Protein 2EBO (pdb70)

Organism: Zaire ebolavirus (strain Mayinga-76) (NCBI:txid128952)

InterPro domains:
  IPR002561 Filoviruses glycoprotein, extracellular domain [PF01611] (15-348)
  IPR014625 Filoviruses glycoprotein [PIRSF036874] (1-675)
  IPR054584 Envelope glycoprotein GP2-like, HR1-HR2 [PF22307] (515-595)

B-factor: mean 40.89, std 15.59, range [17.68, 89.6]

CATH classification: 1.10.287.210

Solvent-accessible surface area: 11387 Å² total; per-residue (Å²): 86,66,59,106,13,1,72,7,7,6,69,0,2,88,32,5,10,107,10,9,48,36,8,55,51,6,4,42,20,1,16,94,0,0,64,66,2,0,136,123,86,56,20,14,75,133,41,10,22,125,63,20,89,80,88,2,122,82,47,45,150,70,2,53,68,32,5,56,71,2,71,141,67,110,120,145,53,85,25,5,65,12,5,7,58,0,1,79,34,4,29,151,10,8,55,37,8,56,60,2,4,42,15,1,19,107,0,0,64,64,6,0,132,137,125,56,22,13,77,150,40,4,34,129,41,19,96,69,93,3,117,78,61,52,146,56,2,49,58,36,5,74,73,0,80,152,49,129,48,92,111,123,17,10,66,34,10,8,77,0,2,70,33,4,4,92,11,9,46,34,8,59,54,2,4,49,11,0,18,102,0,0,63,64,19,0,112,210,109,49,21,15,75,141,27,22,24,123,62,23,82,65,105,1,103,73,62,40,181,72,2,52,87,24,14,85,66,6,69,144,30,120

Nearest PDB structures (foldseek):
  2ebo-assembly1_A  TM=9.747E-01  e=9.291E-11  Ebola virus - Mayinga, Zaire, 1976
  1ebo-assembly2_F  TM=9.636E-01  e=2.336E-09  Ebola virus sp.
  4g2k-assembly1_C  TM=9.596E-01  e=5.212E-06  Saccharomyces cerevisiae
  2ebo-assembly1_A  TM=9.841E-01  e=2.381E-10  Ebola virus - Mayinga, Zaire, 1976
  1ebo-assembly2_F  TM=9.538E-01  e=2.758E-09  Ebola virus sp.

GO terms:
  GO:0045121 membrane raft (C, IDA)
  GO:0030430 host cell cytoplasm (C, IDA)
  GO:0046761 viral budding from plasma membrane (P, IDA)
  GO:0044165 host cell endoplasmic reticulum (C, IMP)
  GO:0046718 symbiont entry into host cell (P, IMP)
  GO:0005576 extracellular region (C, EXP)
  GO:0042802 identical protein binding (F, IPI)
  GO:0008289 lipid binding (F, IDA)
  GO:0046718 symbiont entry into host cell (P, IDA)
  GO:0008289 lipid binding (F, EXP)
  GO:0046718 symbi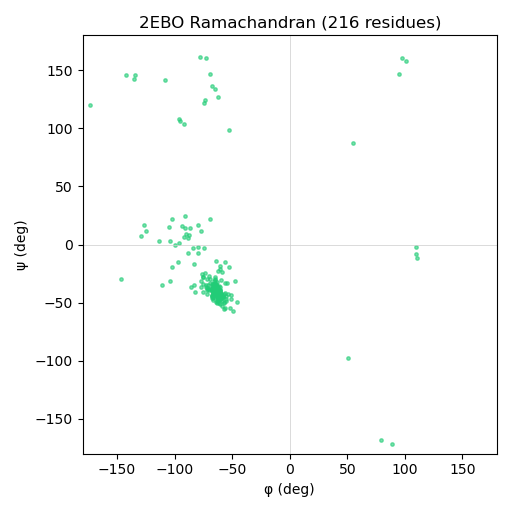ont entry into host cell (P, EXP)
  GO:0008289 lipid binding (F, IPI)
  GO:0001907 symbiont-mediated killing of host cell (P, EXP)

Radius of gyration: 19.65 Å; Cα contacts (8 Å, |Δi|>4): 238; chains: 3; bounding box: 61×28×34 Å

Structure (mmCIF, N/CA/C/O backbone):
data_2EBO
#
_entry.id   2EBO
#
_cell.length_a   75.660
_cell.length_b   75.660
_cell.length_c   67.930
_cell.angle_alpha   90.00
_cell.angle_beta   90.00
_cell.angle_gamma   120.00
#
_symmetry.space_group_name_H-M   'P 62'
#
loop_
_entity.id
_entity.type
_entity.pdbx_description
1 polymer 'EBOLA VIRUS ENVELOPE GLYCOPROTEIN'
2 non-polymer 'CHLORIDE ION'
3 water water
#
loop_
_atom_site.group_PDB
_atom_site.id
_atom_site.type_symbol
_atom_site.label_atom_id
_atom_site.label_alt_id
_atom_site.label_comp_id
_atom_site.label_asym_id
_atom_site.label_entity_id
_atom_site.label_seq_id
_atom_site.pdbx_PDB_ins_code
_atom_site.Cartn_x
_atom_site.Cartn_y
_atom_site.Cartn_z
_atom_site.occupancy
_atom_site.B_iso_or_equiv
_atom_site.auth_seq_id
_atom_site.auth_comp_id
_atom_site.auth_asym_id
_atom_site.auth_atom_id
_atom_site.pdbx_PDB_model_num
ATOM 1 N N . GLY A 1 1 ? -14.780 25.698 -6.988 1.00 71.51 557 GLY A N 1
ATOM 2 C CA . GLY A 1 1 ? -15.619 26.274 -5.869 1.00 72.20 557 GLY A CA 1
ATOM 3 C C . GLY A 1 1 ? -14.842 27.175 -4.923 1.00 73.50 557 GLY A C 1
ATOM 4 O O . GLY A 1 1 ? -15.417 27.880 -4.081 1.00 73.95 557 GLY A O 1
ATOM 5 N N . LEU A 1 2 ? -13.520 27.139 -5.060 1.00 73.69 558 LEU A N 1
ATOM 6 C CA . LEU A 1 2 ? -12.649 27.951 -4.225 1.00 72.61 558 LEU A CA 1
ATOM 7 C C . LEU A 1 2 ? -11.182 27.879 -4.661 1.00 72.17 558 LEU A C 1
ATOM 8 O O . LEU A 1 2 ? -10.574 26.806 -4.660 1.00 71.91 558 LEU A O 1
ATOM 13 N N . ARG A 1 3 ? -10.610 29.026 -5.025 1.00 71.78 559 ARG A N 1
ATOM 14 C CA . ARG A 1 3 ? -9.209 29.070 -5.444 1.00 69.49 559 ARG A CA 1
ATOM 15 C C . ARG A 1 3 ? -8.245 29.599 -4.384 1.00 69.22 559 ARG A C 1
ATOM 16 O O . ARG A 1 3 ? -7.156 30.082 -4.708 1.00 69.18 559 ARG A O 1
ATOM 24 N N . GLN A 1 4 ? -8.657 29.528 -3.122 1.00 66.87 560 GLN A N 1
ATOM 25 C CA . GLN A 1 4 ? -7.801 29.943 -2.021 1.00 64.87 560 GLN A CA 1
ATOM 26 C C . GLN A 1 4 ? -6.821 28.773 -1.949 1.00 63.83 560 GLN A C 1
ATOM 27 O O . GLN A 1 4 ? -5.661 28.914 -1.556 1.00 61.41 560 GLN A O 1
ATOM 33 N N . LEU A 1 5 ? -7.324 27.618 -2.376 1.00 60.97 561 LEU A N 1
ATOM 34 C CA . LEU A 1 5 ? -6.581 26.367 -2.397 1.00 59.88 561 LEU A CA 1
ATOM 35 C C . LEU A 1 5 ? -5.461 26.365 -3.432 1.00 59.10 561 LEU A C 1
ATOM 36 O O . LEU A 1 5 ? -4.391 25.806 -3.200 1.00 57.67 561 LEU A O 1
ATOM 41 N N . ALA A 1 6 ? -5.711 26.981 -4.579 1.00 59.22 562 ALA A N 1
ATOM 42 C CA . ALA A 1 6 ? -4.692 27.047 -5.614 1.00 58.43 562 ALA A CA 1
ATOM 43 C C . ALA A 1 6 ? -3.536 27.903 -5.097 1.00 56.70 562 ALA A C 1
ATOM 44 O O . ALA A 1 6 ? -2.373 27.679 -5.452 1.00 56.64 562 ALA A O 1
ATOM 46 N N . ASN A 1 7 ? -3.865 28.875 -4.250 1.00 53.45 563 ASN A N 1
ATOM 47 C CA . ASN A 1 7 ? -2.870 29.762 -3.644 1.00 50.48 563 ASN A CA 1
ATOM 48 C C . ASN A 1 7 ? -2.152 29.040 -2.511 1.00 48.13 563 ASN A C 1
ATOM 49 O O . ASN A 1 7 ? -0.954 29.242 -2.287 1.00 43.01 563 ASN A O 1
ATOM 54 N N . GLU A 1 8 ? -2.895 28.208 -1.782 1.00 43.59 564 GLU A N 1
ATOM 55 C CA . GLU A 1 8 ? -2.315 27.455 -0.677 1.00 40.98 564 GLU A CA 1
ATOM 56 C C . GLU A 1 8 ? -1.387 26.357 -1.188 1.00 37.91 564 GLU A C 1
ATOM 57 O O . GLU A 1 8 ? -0.377 26.049 -0.562 1.00 38.10 564 GLU A O 1
ATOM 63 N N . THR A 1 9 ? -1.734 25.768 -2.321 1.00 37.31 565 THR A N 1
ATOM 64 C CA . THR A 1 9 ? -0.906 24.718 -2.901 1.00 38.39 565 THR A CA 1
ATOM 65 C C . THR A 1 9 ? 0.414 25.336 -3.369 1.00 40.56 565 THR A C 1
ATOM 66 O O . THR A 1 9 ? 1.492 24.794 -3.141 1.00 39.84 565 THR A O 1
ATOM 70 N N . THR A 1 10 ? 0.315 26.483 -4.030 1.00 40.47 566 THR A N 1
ATOM 71 C CA . THR A 1 10 ? 1.484 27.191 -4.521 1.00 39.18 566 THR A CA 1
ATOM 72 C C . THR A 1 10 ? 2.365 27.554 -3.343 1.00 37.38 566 THR A C 1
ATOM 73 O O . THR A 1 10 ? 3.594 27.489 -3.408 1.00 32.99 566 THR A O 1
ATOM 77 N N . GLN A 1 11 ? 1.717 27.943 -2.254 1.00 33.60 567 GLN A N 1
ATOM 78 C CA . GLN A 1 11 ? 2.415 28.340 -1.051 1.00 29.79 567 GLN A CA 1
ATOM 79 C C . GLN A 1 11 ? 3.151 27.187 -0.401 1.00 29.17 567 GLN A C 1
ATOM 80 O O . GLN A 1 11 ? 4.225 27.377 0.140 1.00 25.81 567 GLN A O 1
ATOM 86 N N . ALA A 1 12 ? 2.575 25.994 -0.419 1.00 30.48 568 ALA A N 1
ATOM 87 C CA . ALA A 1 12 ? 3.272 24.871 0.210 1.00 27.17 568 ALA A CA 1
ATOM 88 C C . ALA A 1 12 ? 4.478 24.529 -0.659 1.00 24.60 568 ALA A C 1
ATOM 89 O O . ALA A 1 12 ? 5.555 24.242 -0.142 1.00 25.61 568 ALA A O 1
ATOM 91 N N . LEU A 1 13 ? 4.294 24.595 -1.979 1.00 24.86 569 LEU A N 1
ATOM 92 C CA . LEU A 1 13 ? 5.382 24.322 -2.929 1.00 26.12 569 LEU A CA 1
ATOM 93 C C . LEU A 1 13 ? 6.540 25.296 -2.752 1.00 25.38 569 LEU A C 1
ATOM 94 O O . LEU A 1 13 ? 7.719 24.915 -2.845 1.00 24.51 569 LEU A O 1
ATOM 99 N N . GLN A 1 14 ? 6.237 26.565 -2.488 1.00 25.74 570 GLN A N 1
ATOM 100 C CA . GLN A 1 14 ? 7.308 27.555 -2.288 1.00 24.55 570 GLN A CA 1
ATOM 101 C C . GLN A 1 14 ? 8.089 27.250 -1.011 1.00 23.05 570 GLN A C 1
ATOM 102 O O . GLN A 1 14 ? 9.302 27.476 -0.934 1.00 24.71 570 GLN A O 1
ATOM 108 N N . LEU A 1 15 ? 7.392 26.747 0.004 1.00 21.82 571 LEU A N 1
ATOM 109 C CA . LEU A 1 15 ? 8.040 26.389 1.260 1.00 23.93 571 LEU A CA 1
ATOM 110 C C . LEU A 1 15 ? 8.999 25.236 0.982 1.00 26.02 571 LEU A C 1
ATOM 111 O O . LEU A 1 15 ? 10.160 25.215 1.432 1.00 22.04 571 LEU A O 1
ATOM 116 N N . PHE A 1 16 ? 8.517 24.268 0.226 1.00 23.31 572 PHE A N 1
ATOM 117 C CA . PHE A 1 16 ? 9.387 23.140 -0.096 1.00 26.08 572 PHE A CA 1
ATOM 118 C C . PHE A 1 16 ? 10.570 23.569 -0.960 1.00 21.69 572 PHE A C 1
ATOM 119 O O . PHE A 1 16 ? 11.656 23.009 -0.842 1.00 28.68 572 PHE A O 1
ATOM 127 N N . LEU A 1 17 ? 10.373 24.541 -1.839 1.00 22.38 573 LEU A N 1
ATOM 128 C CA . LEU A 1 17 ? 11.480 25.025 -2.674 1.00 24.10 573 LEU A CA 1
ATOM 129 C C . LEU A 1 17 ? 12.565 25.670 -1.809 1.00 24.84 573 LEU A C 1
ATOM 130 O O . LEU A 1 17 ? 13.772 25.458 -2.027 1.00 23.02 573 LEU A O 1
ATOM 135 N N . ARG A 1 18 ? 12.168 26.474 -0.824 1.00 23.40 574 ARG A N 1
ATOM 136 C CA . ARG A 1 18 ? 13.180 27.082 0.018 1.00 24.35 574 ARG A CA 1
ATOM 137 C C . ARG A 1 18 ? 13.871 26.005 0.818 1.00 27.94 574 ARG A C 1
ATOM 138 O O . ARG A 1 18 ? 15.087 26.014 0.969 1.00 28.47 574 ARG A O 1
ATOM 146 N N . ALA A 1 19 ? 13.091 25.060 1.336 1.00 23.63 575 ALA A N 1
ATOM 147 C CA . ALA A 1 19 ? 13.672 23.989 2.131 1.00 19.97 575 ALA A CA 1
ATOM 148 C C . ALA A 1 19 ? 14.685 23.149 1.317 1.00 19.95 575 ALA A C 1
ATOM 149 O O . ALA A 1 19 ? 15.776 22.812 1.816 1.00 24.90 575 ALA A O 1
ATOM 151 N N . THR A 1 20 ? 14.324 22.787 0.088 1.00 22.45 576 THR A N 1
ATOM 152 C CA . THR A 1 20 ? 15.224 21.949 -0.727 1.00 24.34 576 THR A CA 1
ATOM 153 C C . THR A 1 20 ? 16.392 22.749 -1.287 1.00 25.15 576 THR A C 1
ATOM 154 O O . THR A 1 20 ? 17.469 22.202 -1.557 1.00 24.93 576 THR A O 1
ATOM 158 N N . THR A 1 21 ? 16.178 24.045 -1.496 1.00 21.73 577 THR A N 1
ATOM 159 C CA . THR A 1 21 ? 17.266 24.879 -1.998 1.00 26.88 577 THR A CA 1
ATOM 160 C C . THR A 1 21 ? 18.347 24.939 -0.915 1.00 26.30 577 THR A C 1
ATOM 161 O O . THR A 1 21 ? 19.555 24.892 -1.220 1.00 24.04 577 THR A O 1
ATOM 165 N N . GLU A 1 22 ? 17.916 25.034 0.350 1.00 26.76 578 GLU A N 1
ATOM 166 C CA . GLU A 1 22 ? 18.867 25.061 1.481 1.00 25.94 578 GLU A CA 1
ATOM 167 C C . GLU A 1 22 ? 19.599 23.715 1.602 1.00 26.96 578 GLU A C 1
ATOM 168 O O . GLU A 1 22 ? 20.787 23.674 1.913 1.00 22.36 578 GLU A O 1
ATOM 174 N N . LEU A 1 23 ? 18.884 22.611 1.381 1.00 23.57 579 LEU A N 1
ATOM 175 C CA . LEU A 1 23 ? 19.513 21.291 1.471 1.00 25.08 579 LEU A CA 1
ATOM 176 C C . LEU A 1 23 ? 20.549 21.103 0.368 1.00 19.58 579 LEU A C 1
ATOM 177 O O . LEU A 1 23 ? 21.645 20.543 0.590 1.00 21.40 579 LEU A O 1
ATOM 182 N N . ARG A 1 24 ? 20.209 21.543 -0.831 1.00 19.02 580 ARG A N 1
ATOM 183 C CA . ARG A 1 24 ? 21.144 21.398 -1.948 1.00 23.02 580 ARG A CA 1
ATOM 184 C C . ARG A 1 24 ? 22.456 22.171 -1.652 1.00 22.90 580 ARG A C 1
ATOM 185 O O . ARG A 1 24 ? 23.563 21.665 -1.823 1.00 21.42 580 ARG A O 1
ATOM 193 N N . THR A 1 25 ? 22.325 23.404 -1.193 1.00 23.31 581 THR A N 1
ATOM 194 C CA . THR A 1 25 ? 23.509 24.208 -0.908 1.00 21.17 581 THR A CA 1
ATOM 195 C C . THR A 1 25 ? 24.404 23.593 0.154 1.00 19.39 581 THR A C 1
ATOM 196 O O . THR A 1 25 ? 25.596 23.538 -0.018 1.00 23.56 581 THR A O 1
ATOM 200 N N . PHE A 1 26 ? 23.800 23.159 1.259 1.00 20.24 582 PHE A N 1
ATOM 201 C CA . PHE A 1 26 ? 24.474 22.539 2.392 1.00 23.26 582 PHE A CA 1
ATOM 202 C C . PHE A 1 26 ? 25.171 21.246 1.939 1.00 26.31 582 PHE A C 1
ATOM 203 O O . PHE A 1 26 ? 26.317 20.996 2.287 1.00 21.50 582 PHE A O 1
ATOM 211 N N . SER A 1 27 ? 24.467 20.429 1.164 1.00 24.52 583 SER A N 1
ATOM 212 C CA . SER A 1 27 ? 25.024 19.168 0.669 1.00 22.79 583 SER A CA 1
ATOM 213 C C . SER A 1 27 ? 26.225 19.385 -0.265 1.00 24.03 583 SER A C 1
ATOM 214 O O . SER A 1 27 ? 27.221 18.662 -0.204 1.00 21.70 583 SER A O 1
ATOM 217 N N . ILE A 1 28 ? 26.113 20.373 -1.146 1.00 22.66 584 ILE A N 1
ATOM 218 C CA . ILE A 1 28 ? 27.202 20.687 -2.070 1.00 23.89 584 ILE A CA 1
ATOM 219 C C . ILE A 1 28 ? 28.391 21.159 -1.235 1.00 23.83 584 ILE A C 1
ATOM 220 O O . ILE A 1 28 ? 29.520 20.790 -1.526 1.00 24.66 584 ILE A O 1
ATOM 225 N N . LEU A 1 29 ? 28.140 21.947 -0.185 1.00 22.51 585 LEU A N 1
ATOM 226 C CA . LEU A 1 29 ? 29.237 22.398 0.678 1.00 21.74 585 LEU A CA 1
ATOM 227 C C . LEU A 1 29 ? 29.876 21.199 1.356 1.00 22.16 585 LEU A C 1
ATOM 228 O O . LEU A 1 29 ? 31.092 21.156 1.522 1.00 25.17 585 LEU A O 1
ATOM 233 N N . ASN A 1 30 ? 29.078 20.223 1.787 1.00 23.71 586 ASN A N 1
ATOM 234 C CA . ASN A 1 30 ? 29.675 19.036 2.393 1.00 21.99 586 ASN A CA 1
ATOM 235 C C . ASN A 1 30 ? 30.597 18.365 1.360 1.00 27.10 586 ASN A C 1
ATOM 236 O O . ASN A 1 30 ? 31.682 17.896 1.710 1.00 25.91 586 ASN A O 1
ATOM 241 N N . ARG A 1 31 ? 30.186 18.312 0.094 1.00 26.82 587 ARG A N 1
ATOM 242 C CA . ARG A 1 31 ? 31.049 17.668 -0.914 1.00 26.29 587 ARG A CA 1
ATOM 243 C C . ARG A 1 31 ? 32.325 18.490 -1.128 1.00 27.35 587 ARG A C 1
ATOM 244 O O . ARG A 1 31 ? 33.389 17.936 -1.398 1.00 22.67 587 ARG A O 1
ATOM 252 N N . LYS A 1 32 ? 32.210 19.812 -1.024 1.00 26.66 588 LYS A N 1
ATOM 253 C CA . LYS A 1 32 ? 33.371 20.679 -1.195 1.00 28.28 588 LYS A CA 1
ATOM 254 C C . LYS A 1 32 ? 34.421 20.302 -0.142 1.00 29.98 588 LYS A C 1
ATOM 255 O O . LYS A 1 32 ? 35.611 20.198 -0.440 1.00 28.47 588 LYS A O 1
ATOM 261 N N . ALA A 1 33 ? 33.966 20.120 1.092 1.00 27.85 589 ALA A N 1
ATOM 262 C CA . ALA A 1 33 ? 34.847 19.738 2.186 1.00 29.32 589 ALA A CA 1
ATOM 263 C C . ALA A 1 33 ? 35.415 18.349 1.902 1.00 30.29 589 ALA A C 1
ATOM 264 O O . ALA A 1 33 ? 36.605 18.104 2.099 1.00 29.38 589 ALA A O 1
ATOM 266 N N . ILE A 1 34 ? 34.563 17.441 1.436 1.00 27.52 590 ILE A N 1
ATOM 267 C CA . ILE A 1 34 ? 35.003 16.081 1.108 1.00 26.40 590 ILE A CA 1
ATOM 268 C C . ILE A 1 34 ? 36.024 16.073 -0.043 1.00 27.36 590 ILE A C 1
ATOM 269 O O . ILE A 1 34 ? 36.998 15.327 0.015 1.00 27.68 590 ILE A O 1
ATOM 274 N N . ASP A 1 35 ? 35.823 16.897 -1.075 1.00 23.96 591 ASP A N 1
ATOM 275 C CA . ASP A 1 35 ? 36.772 16.954 -2.187 1.00 29.92 591 ASP A CA 1
ATOM 276 C C . ASP A 1 35 ? 38.156 17.394 -1.674 1.00 32.31 591 ASP A C 1
ATOM 277 O O . ASP A 1 35 ? 39.190 16.944 -2.161 1.00 33.77 591 ASP A O 1
ATOM 282 N N . PHE A 1 36 ? 38.154 18.296 -0.702 1.00 33.88 592 PHE A N 1
ATOM 283 C CA . PHE A 1 36 ? 39.394 18.806 -0.124 1.00 31.52 592 PHE A CA 1
ATOM 284 C C . PHE A 1 36 ? 40.114 17.703 0.630 1.00 33.08 592 PHE A C 1
ATOM 285 O O . PHE A 1 36 ? 41.342 17.536 0.515 1.00 33.42 592 PHE A O 1
ATOM 293 N N . LEU A 1 37 ? 39.354 16.954 1.413 1.00 29.44 593 LEU A N 1
ATOM 294 C CA . LEU A 1 37 ? 39.933 15.880 2.206 1.00 31.34 593 LEU A CA 1
ATOM 295 C C . LEU A 1 37 ? 40.405 14.686 1.393 1.00 33.21 593 LEU A C 1
ATOM 296 O O . LEU A 1 37 ? 41.294 13.950 1.839 1.00 34.40 593 LEU A O 1
ATOM 301 N N . LEU A 1 38 ? 39.798 14.464 0.226 1.00 30.77 594 LEU A N 1
ATOM 302 C CA . LEU A 1 38 ? 40.173 13.333 -0.616 1.00 30.80 594 LEU A CA 1
ATOM 303 C C . LEU A 1 38 ? 41.304 13.648 -1.585 1.00 33.12 594 LEU A C 1
ATOM 304 O O . LEU A 1 38 ? 41.823 12.750 -2.262 1.00 30.71 594 LEU A O 1
ATOM 309 N N . GLN A 1 39 ? 41.703 14.911 -1.648 1.00 33.94 595 GLN A N 1
ATOM 310 C CA . GLN A 1 39 ? 42.741 15.299 -2.588 1.00 40.93 595 GLN A CA 1
ATOM 311 C C . GLN A 1 39 ? 44.022 14.473 -2.461 1.00 43.05 595 GLN A C 1
ATOM 312 O O . GLN A 1 39 ? 44.609 14.061 -3.466 1.00 42.06 595 GLN A O 1
ATOM 318 N N . ARG A 1 40 ? 44.443 14.213 -1.229 1.00 44.02 596 ARG A N 1
ATOM 319 C CA . ARG A 1 40 ? 45.680 13.468 -1.000 1.00 45.58 596 ARG A CA 1
ATOM 320 C C . ARG A 1 40 ? 45.529 11.956 -1.156 1.00 46.78 596 ARG A C 1
ATOM 321 O O . ARG A 1 40 ? 46.523 11.223 -1.144 1.00 46.17 596 ARG A O 1
ATOM 329 N N . TRP A 1 41 ? 44.293 11.489 -1.318 1.00 40.70 597 TRP A N 1
ATOM 330 C CA . TRP A 1 41 ? 44.056 10.064 -1.490 1.00 41.92 597 TRP A CA 1
ATOM 331 C C . TRP A 1 41 ? 43.725 9.704 -2.932 1.00 40.01 597 TRP A C 1
ATOM 332 O O . TRP A 1 41 ? 43.226 8.625 -3.186 1.00 39.58 597 TRP A O 1
ATOM 343 N N . GLY A 1 42 ?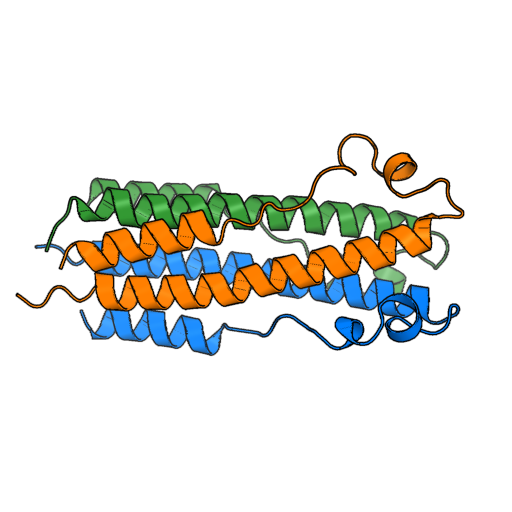 43.995 10.611 -3.867 1.00 40.37 598 GLY A N 1
ATOM 344 C CA . GLY A 1 42 ? 43.729 10.323 -5.267 1.00 40.07 598 GLY A CA 1
ATOM 345 C C . GLY A 1 42 ? 42.581 11.122 -5.860 1.00 41.60 598 GLY A C 1
ATOM 346 O O . GLY A 1 42 ? 42.382 11.141 -7.073 1.00 39.97 598 GLY A O 1
ATOM 347 N N . GLY A 1 43 ? 41.818 11.781 -4.998 1.00 39.18 599 GLY A N 1
ATOM 348 C CA . GLY A 1 43 ? 40.697 12.565 -5.472 1.00 37.52 599 GLY A CA 1
ATOM 349 C C . GLY A 1 43 ? 39.398 11.815 -5.281 1.00 35.60 599 GLY A C 1
ATOM 350 O O . GLY A 1 43 ? 39.375 10.594 -5.183 1.00 31.55 599 GLY A O 1
ATOM 351 N N . THR A 1 44 ? 38.302 12.555 -5.234 1.00 32.50 600 THR A N 1
ATOM 352 C CA . THR A 1 44 ? 36.992 11.954 -5.050 1.00 32.10 600 THR A CA 1
ATOM 353 C C . THR A 1 44 ? 36.659 10.895 -6.093 1.00 25.95 600 THR A C 1
ATOM 354 O O . THR A 1 44 ? 36.107 9.858 -5.751 1.00 31.64 600 THR A O 1
ATOM 358 N N . CYS A 1 45 ? 36.979 11.146 -7.363 1.00 28.17 601 CYS A N 1
ATOM 359 C CA . CYS A 1 45 ? 36.680 10.153 -8.396 1.00 31.94 601 CYS A CA 1
ATOM 360 C C . CYS A 1 45 ? 37.477 8.875 -8.213 1.00 33.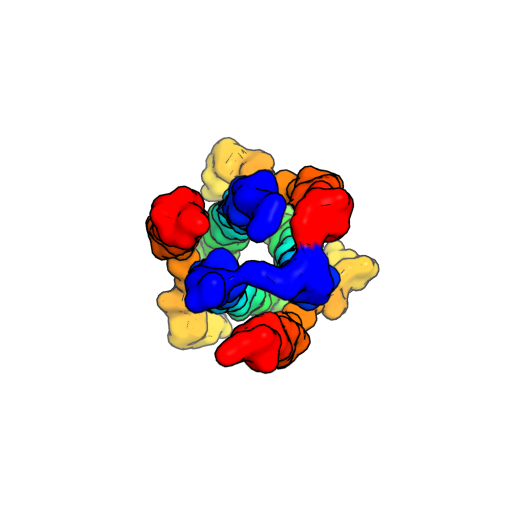35 601 CYS A C 1
ATOM 361 O O . CYS A 1 45 ? 37.043 7.796 -8.633 1.00 34.81 601 CYS A O 1
ATOM 364 N N . HIS A 1 46 ? 38.652 8.977 -7.605 1.00 32.53 602 HIS A N 1
ATOM 365 C CA . HIS A 1 46 ? 39.437 7.770 -7.384 1.00 34.54 602 HIS A CA 1
ATOM 366 C C . HIS A 1 46 ? 38.708 6.889 -6.372 1.00 35.63 602 HIS A C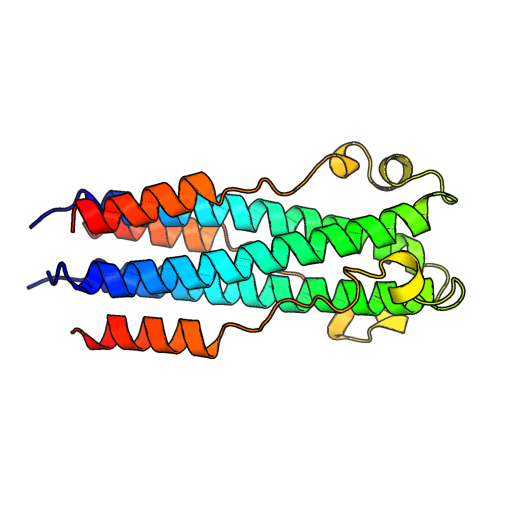 1
ATOM 367 O O . HIS A 1 46 ? 38.659 5.665 -6.514 1.00 34.60 602 HIS A O 1
ATOM 374 N N . ILE A 1 47 ? 38.090 7.520 -5.377 1.00 31.55 603 ILE A N 1
ATOM 375 C CA . ILE A 1 47 ? 37.358 6.800 -4.341 1.00 32.11 603 ILE A CA 1
ATOM 376 C C . ILE A 1 47 ? 35.927 6.387 -4.712 1.00 32.72 603 ILE A C 1
ATOM 377 O O . ILE A 1 47 ? 35.493 5.296 -4.391 1.00 31.94 603 ILE A O 1
ATOM 382 N N . LEU A 1 48 ? 35.191 7.263 -5.386 1.00 32.41 604 LEU A N 1
ATOM 383 C CA . LEU A 1 48 ? 33.800 6.969 -5.746 1.00 27.37 604 LEU A CA 1
ATOM 384 C C . LEU A 1 48 ? 33.570 6.435 -7.157 1.00 29.44 604 LEU A C 1
ATOM 385 O O . LEU A 1 48 ? 32.494 5.916 -7.449 1.00 31.65 604 LEU A O 1
ATOM 390 N N . GLY A 1 49 ? 34.570 6.565 -8.026 1.00 28.89 605 GLY A N 1
ATOM 391 C CA . GLY A 1 49 ? 34.407 6.127 -9.401 1.00 27.62 605 GLY A CA 1
ATOM 392 C C . GLY A 1 49 ? 33.619 7.197 -10.148 1.00 27.73 605 GLY A C 1
ATOM 393 O O . GLY A 1 49 ? 33.418 8.308 -9.625 1.00 26.09 605 GLY A O 1
ATOM 394 N N . PRO A 1 50 ? 33.143 6.890 -11.363 1.00 26.27 606 PRO A N 1
ATOM 395 C CA . PRO A 1 50 ? 32.375 7.828 -12.184 1.00 26.13 606 PRO A CA 1
ATOM 396 C C . PRO A 1 50 ? 31.159 8.458 -11.476 1.00 24.00 606 PRO A C 1
ATOM 397 O O . PRO A 1 50 ? 30.660 9.486 -11.933 1.00 25.74 606 PRO A O 1
ATOM 401 N N . ASP A 1 51 ? 30.676 7.847 -10.385 1.00 24.50 6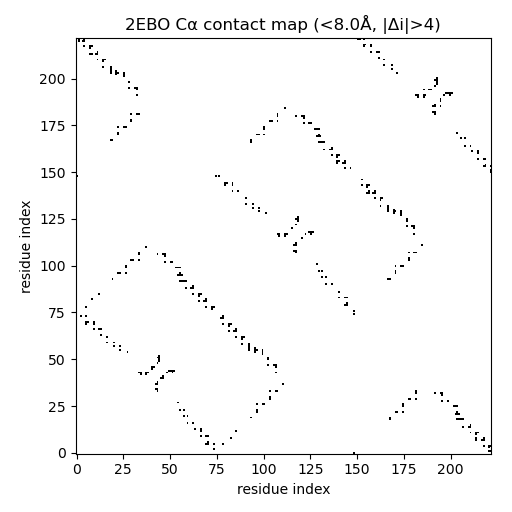07 ASP A N 1
ATOM 402 C CA . ASP A 1 51 ? 29.544 8.433 -9.629 1.00 24.87 607 ASP A CA 1
ATOM 403 C C . ASP A 1 51 ? 29.956 9.824 -9.105 1.00 26.23 607 ASP A C 1
ATOM 404 O O . ASP A 1 51 ? 29.096 10.624 -8.717 1.00 25.94 607 ASP A O 1
ATOM 409 N N . CYS A 1 52 ? 31.264 10.059 -9.018 1.00 22.81 608 CYS A N 1
ATOM 410 C CA . CYS A 1 52 ? 31.813 11.342 -8.531 1.00 27.07 608 CYS A CA 1
ATOM 411 C C . CYS A 1 52 ? 31.363 12.526 -9.366 1.00 25.70 608 CYS A C 1
ATOM 412 O O . CYS A 1 52 ? 31.361 13.667 -8.883 1.00 27.00 608 CYS A O 1
ATOM 415 N N . ALA A 1 53 ? 30.991 12.261 -10.616 1.00 25.06 609 ALA A N 1
ATOM 416 C CA . ALA A 1 53 ? 30.615 13.328 -11.555 1.00 27.26 609 ALA A CA 1
ATOM 417 C C . ALA A 1 53 ? 29.166 13.780 -11.524 1.00 31.58 609 ALA A C 1
ATOM 418 O O . ALA A 1 53 ? 28.716 14.461 -12.437 1.00 39.90 609 ALA A O 1
ATOM 420 N N . ILE A 1 54 ? 28.434 13.408 -10.489 1.00 27.39 610 ILE A N 1
ATOM 421 C CA . ILE A 1 54 ? 27.028 13.769 -10.388 1.00 26.94 610 ILE A CA 1
ATOM 422 C C . ILE A 1 54 ? 26.854 14.830 -9.309 1.00 24.35 610 ILE A C 1
ATOM 423 O O . ILE A 1 54 ? 27.500 14.770 -8.288 1.00 22.76 610 ILE A O 1
ATOM 428 N N . GLU A 1 55 ? 25.971 15.788 -9.561 1.00 28.46 611 GLU A N 1
ATOM 429 C CA . GLU A 1 55 ? 25.658 16.843 -8.601 1.00 27.15 611 GLU A CA 1
ATOM 430 C C . GLU A 1 55 ? 24.158 17.105 -8.711 1.00 25.06 611 GLU A C 1
ATOM 431 O O . GLU A 1 55 ? 23.596 17.032 -9.801 1.00 22.43 611 GLU A O 1
ATOM 437 N N . PRO A 1 56 ? 23.488 17.440 -7.594 1.00 24.22 612 PRO A N 1
ATOM 438 C CA . PRO A 1 56 ? 22.051 17.684 -7.754 1.00 24.00 612 PRO A CA 1
ATOM 439 C C . PRO A 1 56 ? 21.880 18.938 -8.588 1.00 23.90 612 PRO A C 1
ATOM 440 O O . PRO A 1 56 ? 22.567 19.931 -8.361 1.00 23.89 612 PRO A O 1
ATOM 444 N N . HIS A 1 57 ? 20.958 18.900 -9.534 1.00 25.07 613 HIS A N 1
ATOM 445 C CA . HIS A 1 57 ? 20.716 20.064 -10.364 1.00 26.95 613 HIS A CA 1
ATOM 446 C C . HIS A 1 57 ? 19.873 21.053 -9.567 1.00 25.22 613 HIS A C 1
ATOM 447 O O . HIS A 1 57 ? 19.216 20.688 -8.589 1.00 26.61 613 HIS A O 1
ATOM 454 N N . ASP A 1 58 ? 19.879 22.299 -10.019 1.00 27.54 614 ASP A N 1
ATOM 455 C CA . ASP A 1 58 ? 19.113 23.353 -9.356 1.00 28.94 614 ASP A CA 1
ATOM 456 C C . ASP A 1 58 ? 17.791 23.438 -10.093 1.00 27.76 614 ASP A C 1
ATOM 457 O O . ASP A 1 58 ? 17.744 23.952 -11.208 1.00 28.12 614 ASP A O 1
ATOM 462 N N . TRP A 1 59 ? 16.722 22.944 -9.484 1.00 24.39 615 TRP A N 1
ATOM 463 C CA . TRP A 1 59 ? 15.424 22.963 -10.150 1.00 24.37 615 TRP A CA 1
ATOM 464 C C . TRP A 1 59 ? 14.591 24.210 -9.862 1.00 26.75 615 TRP A C 1
ATOM 465 O O . TRP A 1 59 ? 13.394 24.232 -10.138 1.00 28.33 615 TRP A O 1
ATOM 476 N N . THR A 1 60 ? 15.223 25.230 -9.304 1.00 29.98 616 THR A N 1
ATOM 477 C CA . THR A 1 60 ? 14.516 26.473 -8.966 1.00 32.74 616 THR A CA 1
ATOM 478 C C . THR A 1 60 ? 13.673 27.024 -10.107 1.00 28.93 616 THR A C 1
ATOM 479 O O . THR A 1 60 ? 12.473 27.210 -9.952 1.00 32.47 616 THR A O 1
ATOM 483 N N . LYS A 1 61 ? 14.298 27.283 -11.251 1.00 30.12 617 LYS A N 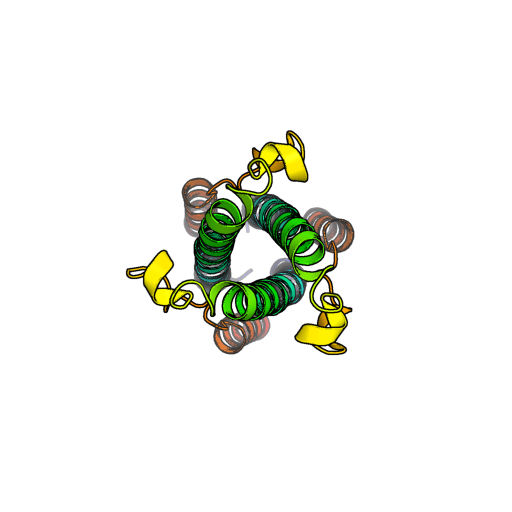1
ATOM 484 C CA . LYS A 1 61 ? 13.549 27.844 -12.379 1.00 31.45 617 LYS A CA 1
ATOM 485 C C . LYS A 1 61 ? 12.412 26.941 -12.824 1.00 29.40 617 LYS A C 1
ATOM 486 O O . LYS A 1 61 ? 11.297 27.400 -13.041 1.00 31.03 617 LYS A O 1
ATOM 492 N N . ASN A 1 62 ? 12.693 25.647 -12.931 1.00 29.78 618 ASN A N 1
ATOM 493 C CA . ASN A 1 62 ? 11.695 24.683 -13.359 1.00 28.07 618 ASN A CA 1
ATOM 494 C C . ASN A 1 62 ? 10.502 24.681 -12.415 1.00 29.94 618 ASN A C 1
ATOM 495 O O . ASN A 1 62 ? 9.356 24.636 -12.847 1.00 26.69 618 ASN A O 1
ATOM 500 N N . ILE A 1 63 ? 10.784 24.735 -11.117 1.00 27.15 619 ILE A N 1
ATOM 501 C CA . ILE A 1 63 ? 9.730 24.694 -10.116 1.00 29.23 619 ILE A CA 1
ATOM 502 C C . ILE A 1 63 ? 8.962 26.023 -10.012 1.00 29.43 619 ILE A C 1
ATOM 503 O O . ILE A 1 63 ? 7.734 26.040 -9.879 1.00 32.99 619 ILE A O 1
ATOM 508 N N . THR A 1 64 ? 9.681 27.130 -10.075 1.00 31.46 620 THR A N 1
ATOM 509 C CA . THR A 1 64 ? 9.021 28.430 -10.013 1.00 35.50 620 THR A CA 1
ATOM 510 C C . THR A 1 64 ? 8.118 28.588 -11.257 1.00 36.19 620 THR A C 1
ATOM 511 O O . THR A 1 64 ? 7.008 29.134 -11.177 1.00 34.24 620 THR A O 1
ATOM 515 N N . ASP A 1 65 ? 8.581 28.096 -12.408 1.00 36.87 621 ASP A N 1
ATOM 516 C CA . ASP A 1 65 ? 7.777 28.198 -13.624 1.00 35.34 621 ASP A CA 1
ATOM 517 C C . ASP A 1 65 ? 6.490 27.408 -13.498 1.00 35.74 621 ASP A C 1
ATOM 518 O O . ASP A 1 65 ? 5.433 27.850 -13.964 1.00 35.27 621 ASP A O 1
ATOM 523 N N . LYS A 1 66 ? 6.565 26.241 -12.860 1.00 35.21 622 LYS A N 1
ATOM 524 C CA . LYS A 1 66 ? 5.375 25.405 -12.693 1.00 33.38 622 LYS A CA 1
ATOM 525 C C . LYS A 1 66 ? 4.406 26.037 -11.693 1.00 36.48 622 LYS A C 1
ATOM 526 O O . LYS A 1 66 ? 3.181 25.968 -11.871 1.00 35.35 622 LYS A O 1
ATOM 532 N N . ILE A 1 67 ? 4.968 26.634 -10.643 1.00 35.42 623 ILE A N 1
ATOM 533 C CA . ILE A 1 67 ? 4.184 27.294 -9.600 1.00 39.74 623 ILE A CA 1
ATOM 534 C C . ILE A 1 67 ? 3.387 28.456 -10.195 1.00 43.74 623 ILE A C 1
ATOM 535 O O . ILE A 1 67 ? 2.194 28.623 -9.901 1.00 42.37 623 ILE A O 1
ATOM 540 N N . ASP A 1 68 ? 4.060 29.255 -11.026 1.00 43.16 624 ASP A N 1
ATOM 541 C CA . ASP A 1 68 ? 3.427 30.399 -11.676 1.00 45.73 624 ASP A CA 1
ATOM 542 C C . ASP A 1 68 ? 2.306 29.933 -12.584 1.00 47.88 624 ASP A C 1
ATOM 543 O O . ASP A 1 68 ? 1.198 30.483 -12.558 1.00 51.66 624 ASP A O 1
ATOM 548 N N . GLN A 1 69 ? 2.595 28.912 -13.388 1.00 49.86 625 GLN A N 1
ATOM 549 C CA . GLN A 1 69 ? 1.619 28.357 -14.315 1.00 51.30 625 GLN A CA 1
ATOM 550 C C . GLN A 1 69 ? 0.337 27.958 -13.595 1.00 54.06 625 GLN A C 1
ATOM 551 O O . GLN A 1 69 ? -0.756 28.051 -14.162 1.00 53.70 625 GLN A O 1
ATOM 557 N N . ILE A 1 70 ? 0.479 27.522 -12.344 1.00 53.52 626 ILE A N 1
ATOM 558 C CA . ILE A 1 70 ? -0.660 27.117 -11.527 1.00 54.33 626 ILE A CA 1
ATOM 559 C C . ILE A 1 70 ? -1.540 28.334 -11.216 1.00 56.85 626 ILE A C 1
ATOM 560 O O . ILE A 1 70 ? -2.769 28.289 -11.342 1.00 55.36 626 ILE A O 1
ATOM 565 N N . ILE A 1 71 ? -0.894 29.414 -10.792 1.00 57.74 627 ILE A N 1
ATOM 566 C CA . ILE A 1 71 ? -1.587 30.649 -10.460 1.00 60.42 627 ILE A CA 1
ATOM 567 C C . ILE A 1 71 ? -2.274 31.220 -11.693 1.00 61.49 627 ILE A C 1
ATOM 568 O O . ILE A 1 71 ? -3.335 31.842 -11.597 1.00 63.66 627 ILE A O 1
ATOM 573 N N . HIS A 1 72 ? -1.663 31.000 -12.852 1.00 61.67 628 HIS A N 1
ATOM 574 C CA . HIS A 1 72 ? -2.192 31.500 -14.112 1.00 61.67 628 HIS A CA 1
ATOM 575 C C . HIS A 1 72 ? -3.255 30.574 -14.689 1.00 64.35 628 HIS A C 1
ATOM 576 O O . HIS A 1 72 ? -4.209 31.034 -15.306 1.00 66.42 628 HIS A O 1
ATOM 583 N N . ASP A 1 73 ? -3.089 29.271 -14.494 1.00 67.91 629 ASP A N 1
ATOM 584 C CA . ASP A 1 73 ? -4.063 28.304 -14.983 1.00 70.46 629 ASP A CA 1
ATOM 585 C C . ASP A 1 73 ? -5.222 28.281 -13.997 1.00 72.93 629 ASP A C 1
ATOM 586 O O . ASP A 1 73 ? -6.033 27.351 -13.970 1.00 71.96 629 ASP A O 1
ATOM 591 N N . PHE A 1 74 ? -5.278 29.328 -13.180 1.00 76.65 630 PHE A N 1
ATOM 592 C CA . PHE A 1 74 ? -6.330 29.484 -12.190 1.00 80.02 630 PHE A CA 1
ATOM 593 C C . PHE A 1 74 ? -7.683 29.294 -12.876 1.00 81.49 630 PHE A C 1
ATOM 594 O O . PHE A 1 74 ? -8.535 28.561 -12.326 1.00 82.35 630 PHE A O 1
ATOM 603 N N . GLY B 1 1 ? -15.980 22.149 -15.346 1.00 71.60 557 GLY B N 1
ATOM 604 C CA . GLY B 1 1 ? -15.335 20.897 -15.848 1.00 73.13 557 GLY B CA 1
ATOM 605 C C . GLY B 1 1 ? -13.933 21.144 -16.376 1.00 73.68 557 GLY B C 1
ATOM 606 O O . GLY B 1 1 ? -13.554 20.623 -17.428 1.00 74.72 557 GLY B O 1
ATOM 607 N N . LEU B 1 2 ? -13.159 21.938 -15.638 1.00 73.51 558 LEU B N 1
ATOM 608 C CA . LEU B 1 2 ? -11.795 22.272 -16.034 1.00 70.67 558 LEU B CA 1
ATOM 609 C C . LEU B 1 2 ? -10.770 21.979 -14.934 1.00 69.63 558 LEU B C 1
ATOM 610 O O . LEU B 1 2 ? -9.644 22.477 -14.992 1.00 68.23 558 LEU B O 1
ATOM 615 N N . ARG B 1 3 ? -11.135 21.180 -13.936 1.00 68.58 559 ARG B N 1
ATOM 616 C CA . ARG B 1 3 ? -10.187 20.903 -12.862 1.00 68.12 559 ARG B CA 1
ATOM 617 C C . ARG B 1 3 ? -8.827 20.395 -13.341 1.00 68.43 559 ARG B C 1
ATOM 618 O O . ARG B 1 3 ? -8.651 19.209 -13.641 1.00 66.93 559 ARG B O 1
ATOM 626 N N . GLN B 1 4 ? -7.875 21.326 -13.399 1.00 67.16 560 GLN B N 1
ATOM 627 C CA . GLN B 1 4 ? -6.509 21.059 -13.822 1.00 66.06 560 GLN B CA 1
ATOM 628 C C . GLN B 1 4 ? -5.506 21.615 -12.807 1.00 64.06 560 GLN B C 1
ATOM 629 O O . GLN B 1 4 ? -4.298 21.629 -13.050 1.00 63.99 560 GLN B O 1
ATOM 635 N N . LEU B 1 5 ? -6.021 22.085 -11.674 1.00 60.78 561 LEU B N 1
ATOM 636 C CA . LEU B 1 5 ? -5.178 22.587 -10.603 1.00 57.78 561 LEU B CA 1
ATOM 637 C C . LEU B 1 5 ? -4.374 21.382 -10.109 1.00 57.92 561 LEU B C 1
ATOM 638 O O . LEU B 1 5 ? -3.225 21.511 -9.681 1.00 57.13 561 LEU B O 1
ATOM 643 N N . ALA B 1 6 ? -5.002 20.212 -10.178 1.00 57.58 562 ALA B N 1
ATOM 644 C CA . ALA B 1 6 ? -4.376 18.964 -9.755 1.00 57.19 562 ALA B CA 1
ATOM 645 C C . ALA B 1 6 ? -3.365 18.524 -10.810 1.00 57.41 562 ALA B C 1
ATOM 646 O O . ALA B 1 6 ? -2.324 17.938 -10.498 1.00 56.73 562 ALA B O 1
ATOM 648 N N . ASN B 1 7 ? -3.683 18.819 -12.063 1.00 58.16 563 ASN B N 1
ATOM 649 C CA . ASN B 1 7 ? -2.824 18.480 -13.190 1.00 57.66 563 ASN B CA 1
ATOM 650 C C . ASN B 1 7 ? -1.440 19.097 -12.973 1.00 56.98 563 ASN B C 1
ATOM 651 O O . ASN B 1 7 ? -0.414 18.411 -13.006 1.00 56.75 563 ASN B O 1
ATOM 656 N N . GLU B 1 8 ? -1.434 20.405 -12.752 1.00 52.54 564 GLU B N 1
ATOM 657 C CA . GLU B 1 8 ? -0.214 21.162 -12.531 1.00 48.11 564 GLU B CA 1
ATOM 658 C C . GLU B 1 8 ? 0.420 20.887 -11.183 1.00 46.63 564 GLU B C 1
ATOM 659 O O . GLU B 1 8 ? 1.650 20.984 -11.039 1.00 40.13 564 GLU B O 1
ATOM 665 N N . THR B 1 9 ? -0.411 20.551 -10.196 1.00 40.22 565 THR B N 1
ATOM 666 C CA . THR B 1 9 ? 0.097 20.249 -8.875 1.00 42.92 565 THR B CA 1
ATOM 667 C C . THR B 1 9 ? 0.885 18.954 -9.029 1.00 42.42 565 THR B C 1
ATOM 668 O O . THR B 1 9 ? 1.997 18.827 -8.522 1.00 45.32 565 THR B O 1
ATOM 672 N N . THR B 1 10 ? 0.311 18.013 -9.769 1.00 41.93 566 THR B N 1
ATOM 673 C CA . THR B 1 10 ? 0.926 16.715 -10.022 1.00 40.37 566 THR B CA 1
ATOM 674 C C . THR B 1 10 ? 2.286 16.869 -10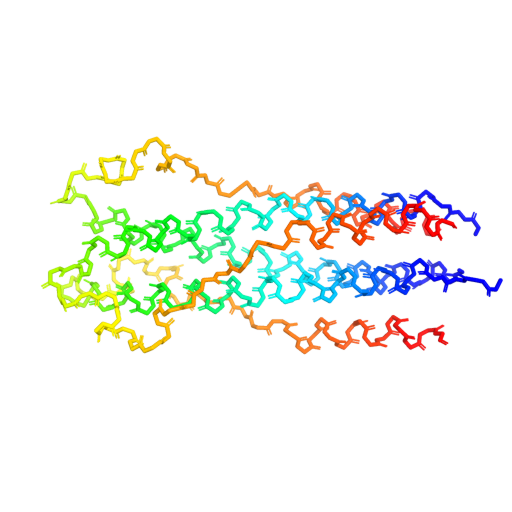.688 1.00 39.11 566 THR B C 1
ATOM 675 O O . THR B 1 10 ? 3.264 16.212 -10.317 1.00 39.71 566 THR B O 1
ATOM 679 N N . GLN B 1 11 ? 2.340 17.742 -11.680 1.00 34.12 567 GLN B N 1
ATOM 680 C CA . GLN B 1 11 ? 3.566 17.992 -12.396 1.00 34.89 567 GLN B CA 1
ATOM 681 C C . GLN B 1 11 ? 4.599 18.632 -11.492 1.00 32.45 567 GLN B C 1
ATOM 682 O O . GLN B 1 11 ? 5.800 18.344 -11.594 1.00 27.11 567 GLN B O 1
ATOM 688 N N . ALA B 1 12 ? 4.140 19.515 -10.620 1.00 25.82 568 ALA B N 1
ATOM 689 C CA . ALA B 1 12 ? 5.053 20.170 -9.705 1.00 26.04 568 ALA B CA 1
ATOM 690 C C . ALA B 1 12 ? 5.610 19.132 -8.741 1.00 26.92 568 ALA B C 1
ATOM 691 O O . ALA B 1 12 ? 6.786 19.165 -8.410 1.00 27.23 568 ALA B O 1
ATOM 693 N N . LEU B 1 13 ? 4.758 18.220 -8.283 1.00 25.67 569 LEU B N 1
ATOM 694 C CA . LEU B 1 13 ? 5.195 17.183 -7.361 1.00 28.62 569 LEU B CA 1
ATOM 695 C C . LEU B 1 13 ? 6.226 16.296 -8.053 1.00 29.24 569 LEU B C 1
ATOM 696 O O . LEU B 1 13 ? 7.181 15.841 -7.436 1.00 25.85 569 LEU B O 1
ATOM 701 N N . GLN B 1 14 ? 6.032 16.044 -9.340 1.00 28.98 570 GLN B N 1
ATOM 702 C CA . GLN B 1 14 ? 6.987 15.214 -10.070 1.00 30.29 570 GLN B CA 1
ATOM 703 C C . GLN B 1 14 ? 8.361 15.870 -10.155 1.00 30.69 570 GLN B C 1
ATOM 704 O O . GLN B 1 14 ? 9.392 15.189 -10.055 1.00 30.15 570 GLN B O 1
ATOM 710 N N . LEU B 1 15 ? 8.389 17.186 -10.359 1.00 28.96 571 LEU B N 1
ATOM 711 C CA . LEU B 1 15 ? 9.656 17.893 -10.413 1.00 25.02 571 LEU B CA 1
ATOM 712 C C . LEU B 1 15 ? 10.346 17.760 -9.061 1.00 26.83 571 LEU B C 1
ATOM 713 O O . LEU B 1 15 ? 11.557 17.537 -8.997 1.00 23.71 571 LEU B O 1
ATOM 718 N N . PHE B 1 16 ? 9.581 17.916 -7.978 1.00 26.34 572 PHE B N 1
ATOM 719 C CA . PHE B 1 16 ? 10.169 17.809 -6.652 1.00 27.03 572 PHE B CA 1
ATOM 720 C C . PHE B 1 16 ? 10.693 16.410 -6.405 1.00 22.02 572 PHE B C 1
ATOM 721 O O . PHE B 1 16 ? 11.674 16.256 -5.721 1.00 23.47 572 PHE B O 1
ATOM 729 N N . LEU B 1 17 ? 10.035 15.396 -6.955 1.00 23.34 573 LEU B N 1
ATOM 730 C CA . LEU B 1 17 ? 10.531 14.030 -6.759 1.00 25.50 573 LEU B CA 1
ATOM 731 C C . LEU B 1 17 ? 11.913 13.913 -7.380 1.00 26.28 573 LEU B C 1
ATOM 732 O O . LEU B 1 17 ? 12.853 13.388 -6.772 1.00 27.54 573 LEU B O 1
ATOM 737 N N . ARG B 1 18 ? 12.053 14.429 -8.600 1.00 27.22 574 ARG B N 1
ATOM 738 C CA . ARG B 1 18 ? 13.337 14.381 -9.272 1.00 29.11 574 ARG B CA 1
ATOM 739 C C . ARG B 1 18 ? 14.401 15.096 -8.454 1.00 30.26 574 ARG B C 1
ATOM 740 O O . ARG B 1 18 ? 15.492 14.576 -8.242 1.00 24.05 574 ARG B O 1
ATOM 748 N N . ALA B 1 19 ? 14.082 16.306 -8.009 1.00 26.58 575 ALA B N 1
ATOM 749 C CA . ALA B 1 19 ? 15.020 17.076 -7.215 1.00 26.12 575 ALA B CA 1
ATOM 750 C C . ALA B 1 19 ? 15.398 16.385 -5.886 1.00 23.77 575 ALA B C 1
ATOM 751 O O . ALA B 1 19 ? 16.560 16.419 -5.485 1.00 23.07 575 ALA B O 1
ATOM 753 N N . THR B 1 20 ? 14.443 15.764 -5.200 1.00 21.63 576 THR B N 1
ATOM 754 C CA . THR B 1 20 ? 14.782 15.131 -3.915 1.00 21.34 576 THR B CA 1
ATOM 755 C C . THR B 1 20 ? 15.500 13.805 -4.085 1.00 21.64 576 THR B C 1
ATOM 756 O O . THR B 1 20 ? 16.327 13.437 -3.255 1.00 22.58 576 THR B O 1
ATOM 760 N N . THR B 1 21 ? 15.189 13.080 -5.152 1.00 24.12 577 THR B N 1
ATOM 761 C CA . THR B 1 21 ? 15.883 11.809 -5.383 1.00 23.56 577 THR B CA 1
ATOM 762 C C . THR B 1 21 ? 17.353 12.157 -5.658 1.00 23.78 577 THR B C 1
ATOM 763 O O . THR B 1 21 ? 18.282 11.459 -5.219 1.00 23.01 577 THR B O 1
ATOM 767 N N . GLU B 1 22 ? 17.580 13.272 -6.357 1.00 20.80 578 GLU B N 1
ATOM 768 C CA . GLU B 1 22 ? 18.953 13.692 -6.627 1.00 21.12 578 GLU B CA 1
ATOM 769 C C . GLU B 1 22 ? 19.683 14.040 -5.326 1.00 22.81 578 GLU B C 1
ATOM 770 O O . GLU B 1 22 ? 20.850 13.711 -5.147 1.00 17.68 578 GLU B O 1
ATOM 776 N N . LEU B 1 23 ? 18.997 14.724 -4.413 1.00 20.28 579 LEU B N 1
ATOM 777 C CA . LEU B 1 23 ? 19.627 15.056 -3.146 1.00 21.86 579 LEU B CA 1
ATOM 778 C C . LEU B 1 23 ? 19.951 13.778 -2.361 1.00 22.69 579 LEU B C 1
ATOM 779 O O . LEU B 1 23 ? 20.997 13.668 -1.733 1.00 22.54 579 LEU B O 1
ATOM 784 N N . ARG B 1 24 ? 19.042 12.810 -2.386 1.00 21.71 580 ARG B N 1
ATOM 785 C CA . ARG B 1 24 ? 19.292 11.567 -1.655 1.00 22.51 580 ARG B CA 1
ATOM 786 C C . ARG B 1 24 ? 20.510 10.831 -2.203 1.00 21.23 580 ARG B C 1
ATOM 787 O O . ARG B 1 24 ? 21.380 10.432 -1.437 1.00 23.63 580 ARG B O 1
ATOM 795 N N . THR B 1 25 ? 20.551 10.629 -3.521 1.00 21.38 581 THR B N 1
ATOM 796 C CA . THR B 1 25 ? 21.670 9.921 -4.156 1.00 21.74 581 THR B CA 1
ATOM 797 C C . THR B 1 25 ? 23.010 10.616 -3.854 1.00 23.07 581 THR B C 1
ATOM 798 O O . THR B 1 25 ? 23.989 9.962 -3.486 1.00 21.75 581 THR B O 1
ATOM 802 N N . PHE B 1 26 ? 23.034 11.948 -3.959 1.00 20.21 582 PHE B N 1
ATOM 803 C CA . PHE B 1 26 ? 24.250 12.732 -3.723 1.00 18.98 582 PHE B CA 1
ATOM 804 C C . PHE B 1 26 ? 24.682 12.700 -2.267 1.00 20.23 582 PHE B C 1
ATOM 805 O O . PHE B 1 26 ? 25.861 12.540 -1.975 1.00 20.91 582 PHE B O 1
ATOM 813 N N . SER B 1 27 ? 23.726 12.864 -1.351 1.00 21.01 583 SER B N 1
ATOM 814 C CA . SER B 1 27 ? 24.047 12.829 0.072 1.00 21.36 583 SER B CA 1
ATOM 815 C C . SER B 1 27 ? 24.566 11.446 0.468 1.00 21.14 583 SER B C 1
ATOM 816 O O . SER B 1 27 ? 25.405 11.320 1.360 1.00 23.16 583 SER B O 1
ATOM 819 N N . ILE B 1 28 ? 24.036 10.400 -0.160 1.00 20.32 584 ILE B N 1
ATOM 820 C CA . ILE B 1 28 ? 24.501 9.043 0.172 1.00 21.65 584 ILE B CA 1
ATOM 821 C C . ILE B 1 28 ? 25.919 8.843 -0.386 1.00 19.75 584 ILE B C 1
ATOM 822 O O . ILE B 1 28 ? 26.767 8.201 0.251 1.00 25.63 584 ILE B O 1
ATOM 827 N N . LEU B 1 29 ? 26.193 9.387 -1.569 1.00 21.01 585 LEU B N 1
ATOM 828 C CA . LEU B 1 29 ? 27.553 9.297 -2.107 1.00 20.35 585 LEU B CA 1
ATOM 829 C C . LEU B 1 29 ? 28.481 10.039 -1.151 1.00 23.57 585 LEU B C 1
ATOM 830 O O . LEU B 1 29 ? 29.629 9.622 -0.902 1.00 23.79 585 LEU B O 1
ATOM 835 N N . ASN B 1 30 ? 28.001 11.152 -0.592 1.00 22.06 586 ASN B N 1
ATOM 836 C CA . ASN B 1 30 ? 28.849 11.871 0.364 1.00 22.06 586 ASN B CA 1
ATOM 837 C C . ASN B 1 30 ? 29.175 10.985 1.566 1.00 22.73 586 ASN B C 1
ATOM 838 O O . ASN B 1 30 ? 30.315 10.968 2.015 1.00 24.91 586 ASN B O 1
ATOM 843 N N . ARG B 1 31 ? 28.188 10.267 2.098 1.00 25.53 587 ARG B N 1
ATOM 844 C CA . ARG B 1 31 ? 28.461 9.374 3.237 1.00 26.03 587 ARG B CA 1
ATOM 845 C C . ARG B 1 31 ? 29.487 8.295 2.854 1.00 28.67 587 ARG B C 1
ATOM 846 O O . ARG B 1 31 ? 30.383 7.965 3.649 1.00 27.26 587 ARG B O 1
ATOM 854 N N . LYS B 1 32 ? 29.356 7.747 1.651 1.00 27.52 588 LYS B N 1
ATOM 855 C CA . LYS B 1 32 ? 30.288 6.721 1.173 1.00 28.45 588 LYS B CA 1
ATOM 856 C C . LYS B 1 32 ? 31.715 7.260 1.255 1.00 31.81 588 LYS B C 1
ATOM 857 O O . LYS B 1 32 ? 32.624 6.594 1.762 1.00 31.13 588 LYS B O 1
ATOM 863 N N . ALA B 1 33 ? 31.908 8.471 0.742 1.00 24.42 589 ALA B N 1
ATOM 864 C CA . ALA B 1 33 ? 33.196 9.132 0.803 1.00 29.49 589 ALA B CA 1
ATOM 865 C C . ALA B 1 33 ? 33.623 9.288 2.275 1.00 30.81 589 ALA B C 1
ATOM 866 O O . ALA B 1 33 ? 34.782 9.008 2.650 1.00 31.32 589 ALA B O 1
ATOM 868 N N . ILE B 1 34 ? 32.689 9.732 3.113 1.00 32.47 590 ILE B N 1
ATOM 869 C CA . ILE B 1 34 ? 32.961 9.934 4.539 1.00 29.37 590 ILE B CA 1
ATOM 870 C C . ILE B 1 34 ? 33.357 8.640 5.242 1.00 32.32 590 ILE B C 1
ATOM 871 O O . ILE B 1 34 ? 34.250 8.646 6.104 1.00 31.19 590 ILE B O 1
ATOM 876 N N . ASP B 1 35 ? 32.695 7.544 4.880 1.00 33.47 591 ASP B N 1
ATOM 877 C CA . ASP B 1 35 ? 32.996 6.239 5.467 1.00 37.85 591 ASP B CA 1
ATOM 878 C C . ASP B 1 35 ? 34.445 5.865 5.149 1.00 37.32 591 ASP B C 1
ATOM 879 O O . ASP B 1 35 ? 35.153 5.336 6.002 1.00 41.59 591 ASP B O 1
ATOM 884 N N . PHE B 1 36 ? 34.885 6.135 3.922 1.00 38.51 592 PHE B N 1
ATOM 885 C CA . PHE B 1 36 ? 36.270 5.844 3.541 1.00 36.03 592 PHE B CA 1
ATOM 886 C C . PHE B 1 36 ? 37.210 6.643 4.438 1.00 37.57 592 PHE B C 1
ATOM 887 O O . PHE B 1 36 ? 38.134 6.098 5.035 1.00 36.30 592 PHE B O 1
ATOM 895 N N . LEU B 1 37 ? 36.967 7.945 4.527 1.00 37.43 593 LEU B N 1
ATOM 896 C CA . LEU B 1 37 ? 37.786 8.830 5.347 1.00 40.06 593 LEU B CA 1
ATOM 897 C C . LEU B 1 37 ? 37.843 8.491 6.845 1.00 41.74 593 LEU B C 1
ATOM 898 O O . LEU B 1 37 ? 38.845 8.743 7.506 1.00 43.46 593 LEU B O 1
ATOM 903 N N . LEU B 1 38 ? 36.781 7.922 7.390 1.00 44.02 594 LEU B N 1
ATOM 904 C CA . LEU B 1 38 ? 36.778 7.599 8.816 1.00 45.86 594 LEU B CA 1
ATOM 905 C C . LEU B 1 38 ? 37.263 6.186 9.135 1.00 50.12 594 LEU B C 1
ATOM 906 O O . LEU B 1 38 ? 37.196 5.737 10.289 1.00 49.53 594 LEU B O 1
ATOM 911 N N . GLN B 1 39 ? 37.746 5.482 8.119 1.00 50.07 595 GLN B N 1
ATOM 912 C CA . GLN B 1 39 ? 38.216 4.122 8.316 1.00 55.58 595 GLN B CA 1
ATOM 913 C C . GLN B 1 39 ? 39.316 4.056 9.368 1.00 55.21 595 GLN B C 1
ATOM 914 O O . GLN B 1 39 ? 39.190 3.339 10.362 1.00 55.40 595 GLN B O 1
ATOM 920 N N . ARG B 1 40 ? 40.383 4.821 9.171 1.00 57.38 596 ARG B N 1
ATOM 921 C CA . ARG B 1 40 ? 41.482 4.790 10.120 1.00 60.32 596 ARG B CA 1
ATOM 922 C C . ARG B 1 40 ? 41.224 5.554 11.417 1.00 60.85 596 ARG B C 1
ATOM 923 O O . ARG B 1 40 ? 42.141 5.777 12.204 1.00 62.80 596 ARG B O 1
ATOM 931 N N . TRP B 1 41 ? 39.974 5.946 11.640 1.00 61.40 597 TRP B N 1
ATOM 932 C CA . TRP B 1 41 ? 39.601 6.659 12.859 1.00 60.44 597 TRP B CA 1
ATOM 933 C C . TRP B 1 41 ? 38.677 5.796 13.706 1.00 59.90 597 TRP B C 1
ATOM 934 O O . TRP B 1 41 ? 38.191 6.230 14.748 1.00 60.84 597 TRP B O 1
ATOM 945 N N . GLY B 1 42 ? 38.433 4.570 13.253 1.00 60.37 598 GLY B N 1
ATOM 946 C CA . GLY B 1 42 ? 37.565 3.674 13.998 1.00 58.74 598 GLY B CA 1
ATOM 947 C C . GLY B 1 42 ? 36.243 3.439 13.294 1.00 59.36 598 GLY B C 1
ATOM 948 O O . GLY B 1 42 ? 35.400 2.664 13.760 1.00 59.28 598 GLY B O 1
ATOM 949 N N . GLY B 1 43 ? 36.058 4.101 12.157 1.00 57.90 599 GLY B N 1
ATOM 950 C CA . GLY B 1 43 ? 34.820 3.940 11.418 1.00 55.17 599 GLY B CA 1
ATOM 951 C C . GLY B 1 43 ? 33.832 5.051 11.712 1.00 53.45 599 GLY B C 1
ATOM 952 O O . GLY B 1 43 ? 33.929 5.743 12.729 1.00 51.78 599 GLY B O 1
ATOM 953 N N . THR B 1 44 ? 32.872 5.220 10.811 1.00 50.36 600 THR B N 1
ATOM 954 C CA . THR B 1 44 ? 31.864 6.253 10.961 1.00 49.84 600 THR B CA 1
ATOM 955 C C . THR B 1 44 ? 31.021 6.051 12.210 1.00 48.37 600 THR B C 1
ATOM 956 O O . THR B 1 44 ? 30.793 6.989 12.963 1.00 50.06 600 THR B O 1
ATOM 960 N N . CYS B 1 45 ? 30.580 4.820 12.430 1.00 52.83 601 CYS B N 1
ATOM 961 C CA . CYS B 1 45 ? 29.742 4.505 13.580 1.00 56.57 601 CYS B CA 1
ATOM 962 C C . CYS B 1 45 ? 30.386 4.698 14.944 1.00 57.35 601 CYS B C 1
ATOM 963 O O . CYS B 1 45 ? 29.694 4.712 15.958 1.00 57.18 601 CYS B O 1
ATOM 966 N N . HIS B 1 46 ? 31.702 4.847 14.985 1.00 59.57 602 HIS B N 1
ATOM 967 C CA . HIS B 1 46 ? 32.342 5.062 16.267 1.00 61.26 602 HIS B CA 1
ATOM 968 C C . HIS B 1 46 ? 32.543 6.551 16.471 1.00 61.26 602 HIS B C 1
ATOM 969 O O . HIS B 1 46 ? 33.102 6.982 17.477 1.00 62.56 602 HIS B O 1
ATOM 976 N N . ILE B 1 47 ? 32.090 7.335 15.496 1.00 59.85 603 ILE B N 1
ATOM 977 C CA . ILE B 1 47 ? 32.172 8.790 15.581 1.00 58.47 603 ILE B CA 1
ATOM 978 C C . ILE B 1 47 ? 30.758 9.350 15.733 1.00 58.51 603 ILE B C 1
ATOM 979 O O . ILE B 1 47 ? 30.557 10.351 16.425 1.00 58.14 603 ILE B O 1
ATOM 984 N N . LEU B 1 48 ? 29.788 8.698 15.089 1.00 54.85 604 LEU B N 1
ATOM 985 C CA . LEU B 1 48 ? 28.394 9.143 15.137 1.00 57.00 604 LEU B CA 1
ATOM 986 C C . LEU B 1 48 ? 27.488 8.309 16.049 1.00 58.44 604 LEU B C 1
ATOM 987 O O . LEU B 1 48 ? 26.529 8.830 16.611 1.00 58.92 604 LEU B O 1
ATOM 992 N N . GLY B 1 49 ? 27.786 7.016 16.165 1.00 62.75 605 GLY B N 1
ATOM 993 C CA . GLY B 1 49 ? 27.025 6.116 17.026 1.00 66.12 605 GLY B CA 1
ATOM 994 C C . GLY B 1 49 ? 25.506 6.055 16.951 1.00 69.56 605 GLY B C 1
ATOM 995 O O . GLY B 1 49 ? 24.954 5.361 16.095 1.00 69.80 605 GLY B O 1
ATOM 996 N N . PRO B 1 50 ? 24.795 6.760 17.855 1.00 71.26 606 PRO B N 1
ATOM 997 C CA . PRO B 1 50 ? 23.330 6.790 17.898 1.00 71.16 606 PRO B CA 1
ATOM 998 C C . PRO B 1 50 ? 22.674 7.519 16.720 1.00 71.25 606 PRO B C 1
ATOM 999 O O . PRO B 1 50 ? 21.524 7.964 16.803 1.00 70.65 606 PRO B O 1
ATOM 1003 N N . ASP B 1 51 ? 23.413 7.618 15.619 1.00 69.83 607 ASP B N 1
ATOM 1004 C CA . ASP B 1 51 ? 22.905 8.275 14.429 1.00 67.15 607 ASP B CA 1
ATOM 1005 C C . ASP B 1 51 ? 23.427 7.637 13.125 1.00 64.36 607 ASP B C 1
ATOM 1006 O O . ASP B 1 51 ? 22.737 7.637 12.109 1.00 63.07 607 ASP B O 1
ATOM 1011 N N . CYS B 1 52 ? 24.627 7.066 13.180 1.00 59.48 608 CYS B N 1
ATOM 1012 C CA . CYS B 1 52 ? 25.301 6.455 12.024 1.00 55.94 608 CYS B CA 1
ATOM 1013 C C . CYS B 1 52 ? 24.542 5.493 11.097 1.00 53.69 608 CYS B C 1
ATOM 1014 O O . CYS B 1 52 ? 24.840 5.415 9.898 1.00 50.94 608 CYS B O 1
ATOM 1017 N N . ALA B 1 53 ? 23.583 4.746 11.632 1.00 47.51 609 ALA B N 1
ATOM 1018 C CA . ALA B 1 53 ? 22.831 3.796 10.817 1.00 47.59 609 ALA B CA 1
ATOM 1019 C C . ALA B 1 53 ? 21.667 4.459 10.077 1.00 45.32 609 ALA B C 1
ATOM 1020 O O . ALA B 1 53 ? 20.951 3.810 9.306 1.00 45.17 609 ALA B O 1
ATOM 1022 N N . ILE B 1 54 ? 21.481 5.751 10.323 1.00 41.55 610 ILE B N 1
ATOM 1023 C CA . ILE B 1 54 ? 20.412 6.533 9.702 1.00 40.65 610 ILE B CA 1
ATOM 1024 C C . ILE B 1 54 ? 20.717 6.847 8.230 1.00 38.17 610 ILE B C 1
ATOM 1025 O O . ILE B 1 54 ? 21.752 7.439 7.930 1.00 39.46 610 ILE B O 1
ATOM 1030 N N . GLU B 1 55 ? 19.829 6.426 7.331 1.00 35.70 611 GLU B N 1
ATOM 1031 C CA . GLU B 1 55 ? 19.951 6.695 5.897 1.00 38.26 611 GLU B CA 1
ATOM 1032 C C . GLU B 1 55 ? 18.557 7.128 5.400 1.00 38.70 611 GLU B C 1
ATOM 1033 O O . GLU B 1 55 ? 17.554 6.591 5.850 1.00 36.22 611 GLU B O 1
ATOM 1039 N N . PRO B 1 56 ? 18.480 8.101 4.464 1.00 35.71 612 PRO B N 1
ATOM 1040 C CA . PRO B 1 56 ? 17.146 8.505 4.004 1.00 35.10 612 PRO B CA 1
ATOM 1041 C C . PRO B 1 56 ? 16.454 7.363 3.279 1.00 36.69 612 PRO B C 1
ATOM 1042 O O . PRO B 1 56 ? 17.064 6.708 2.442 1.00 34.71 612 PRO B O 1
ATOM 1046 N N . HIS B 1 57 ? 15.187 7.118 3.595 1.00 35.52 613 HIS B N 1
ATOM 1047 C CA . HIS B 1 57 ? 14.476 6.062 2.892 1.00 38.03 613 HIS B CA 1
ATOM 1048 C C . HIS B 1 57 ? 14.190 6.580 1.491 1.00 37.08 613 HIS B C 1
ATOM 1049 O O . HIS B 1 57 ? 14.210 7.792 1.237 1.00 36.94 613 HIS B O 1
ATOM 1056 N N . ASP B 1 58 ? 13.912 5.667 0.577 1.00 33.09 614 ASP B N 1
ATOM 1057 C CA . ASP B 1 58 ? 13.573 6.057 -0.777 1.00 34.47 614 ASP B CA 1
ATOM 1058 C C . ASP B 1 58 ? 12.044 6.059 -0.789 1.00 35.41 614 ASP B C 1
ATOM 1059 O O . ASP B 1 58 ? 11.429 4.996 -0.732 1.00 32.96 614 ASP B O 1
ATOM 1064 N N . TRP B 1 59 ? 11.426 7.235 -0.837 1.00 33.19 615 TRP B N 1
ATOM 1065 C CA . TRP B 1 59 ? 9.967 7.309 -0.848 1.00 32.70 615 TRP B CA 1
ATOM 1066 C C . TRP B 1 59 ? 9.360 7.373 -2.243 1.00 33.59 615 TRP B C 1
ATOM 1067 O O . TRP B 1 59 ? 8.186 7.712 -2.408 1.00 30.87 615 TRP B O 1
ATOM 1078 N N . THR B 1 60 ? 10.151 7.032 -3.252 1.00 33.01 616 THR B N 1
ATOM 1079 C CA . THR B 1 60 ? 9.687 7.081 -4.631 1.00 37.62 616 THR B CA 1
ATOM 1080 C C . THR B 1 60 ? 8.361 6.358 -4.931 1.00 36.39 616 THR B C 1
ATOM 1081 O O . THR B 1 60 ? 7.434 6.954 -5.468 1.00 34.49 616 THR B O 1
ATOM 1085 N N . LYS B 1 61 ? 8.271 5.081 -4.578 1.00 39.09 617 LYS B N 1
ATOM 1086 C CA . LYS B 1 61 ? 7.050 4.311 -4.843 1.00 39.35 617 LYS B CA 1
ATOM 1087 C C . LYS B 1 61 ? 5.820 4.903 -4.157 1.00 35.05 617 LYS B C 1
ATOM 1088 O O . LYS B 1 61 ? 4.746 5.014 -4.758 1.00 36.73 617 LYS B O 1
ATOM 1094 N N . ASN B 1 62 ? 5.984 5.274 -2.896 1.00 36.95 618 ASN B N 1
ATOM 1095 C CA . ASN B 1 62 ? 4.908 5.856 -2.100 1.00 36.73 618 ASN B CA 1
ATOM 1096 C C . ASN B 1 62 ? 4.420 7.164 -2.709 1.00 36.13 618 ASN B C 1
ATOM 1097 O O . ASN B 1 62 ? 3.227 7.432 -2.787 1.00 32.34 618 ASN B O 1
ATOM 1102 N N . ILE B 1 63 ? 5.365 7.999 -3.118 1.00 34.90 619 ILE B N 1
ATOM 1103 C CA . ILE B 1 63 ? 5.019 9.295 -3.685 1.00 32.38 619 ILE B CA 1
ATOM 1104 C C . ILE B 1 63 ? 4.411 9.139 -5.071 1.00 31.98 619 ILE B C 1
ATOM 1105 O O . ILE B 1 63 ? 3.412 9.771 -5.414 1.00 34.08 619 ILE B O 1
ATOM 1110 N N . THR B 1 64 ? 5.017 8.264 -5.855 1.00 34.69 620 THR B N 1
ATOM 1111 C CA . THR B 1 64 ? 4.577 7.983 -7.205 1.00 34.99 620 THR B CA 1
ATOM 1112 C C . THR B 1 64 ? 3.158 7.416 -7.194 1.00 35.38 620 THR B C 1
ATOM 1113 O O . THR B 1 64 ? 2.305 7.823 -7.994 1.00 36.63 620 THR B O 1
ATOM 1117 N N . ASP B 1 65 ? 2.898 6.496 -6.274 1.00 35.29 621 ASP B N 1
ATOM 1118 C CA . ASP B 1 65 ? 1.562 5.921 -6.155 1.00 37.97 621 ASP B CA 1
ATOM 1119 C C . ASP B 1 65 ? 0.551 6.973 -5.720 1.00 37.88 621 ASP B C 1
ATOM 1120 O O . ASP B 1 65 ? -0.589 6.991 -6.193 1.00 33.80 621 ASP B O 1
ATOM 1125 N N . LYS B 1 66 ? 0.961 7.867 -4.828 1.00 34.73 622 LYS B N 1
ATOM 1126 C CA . LYS B 1 66 ? 0.031 8.877 -4.366 1.00 37.70 622 LYS B CA 1
ATOM 1127 C C . LYS B 1 66 ? -0.300 9.829 -5.513 1.00 36.25 622 LYS B C 1
ATOM 1128 O O . LYS B 1 66 ? -1.441 10.265 -5.655 1.00 38.53 622 LYS B O 1
ATOM 1134 N N . ILE B 1 67 ? 0.710 10.149 -6.318 1.00 36.35 623 ILE B N 1
ATOM 1135 C CA . ILE B 1 67 ? 0.553 11.033 -7.472 1.00 38.05 623 ILE B CA 1
ATOM 1136 C C . ILE B 1 67 ? -0.325 10.358 -8.524 1.00 41.94 623 ILE B C 1
ATOM 1137 O O . ILE B 1 67 ? -1.151 11.011 -9.163 1.00 43.04 623 ILE B O 1
ATOM 1142 N N . ASP B 1 68 ? -0.140 9.051 -8.706 1.00 43.07 624 ASP B N 1
ATOM 1143 C CA . ASP B 1 68 ? -0.946 8.312 -9.683 1.00 42.68 624 ASP B CA 1
ATOM 1144 C C . ASP B 1 68 ? -2.393 8.297 -9.206 1.00 41.57 624 ASP B C 1
ATOM 1145 O O . ASP B 1 68 ? -3.323 8.340 -10.009 1.00 38.78 624 ASP B O 1
ATOM 1150 N N . GLN B 1 69 ? -2.575 8.248 -7.890 1.00 44.45 625 GLN B N 1
ATOM 1151 C CA . GLN B 1 69 ? -3.908 8.246 -7.306 1.00 47.29 625 GLN B CA 1
ATOM 1152 C C . GLN B 1 69 ? -4.623 9.556 -7.616 1.00 48.38 625 GLN B C 1
ATOM 1153 O O . GLN B 1 69 ? -5.768 9.550 -8.087 1.00 45.49 625 GLN B O 1
ATOM 1159 N N . ILE B 1 70 ? -3.946 10.677 -7.358 1.00 48.51 626 ILE B N 1
ATOM 1160 C CA . ILE B 1 70 ? -4.516 12.002 -7.609 1.00 49.77 626 ILE B CA 1
ATOM 1161 C C . ILE B 1 70 ? -4.914 12.110 -9.073 1.00 51.99 626 ILE B C 1
ATOM 1162 O O . ILE B 1 70 ? -6.034 12.517 -9.405 1.00 50.04 626 ILE B O 1
ATOM 1167 N N . ILE B 1 71 ? -3.970 11.754 -9.937 1.00 53.07 627 ILE B N 1
ATOM 1168 C CA . ILE B 1 71 ? -4.166 11.766 -11.380 1.00 56.53 627 ILE B CA 1
ATOM 1169 C C . ILE B 1 71 ? -5.366 10.892 -11.740 1.00 57.38 627 ILE B C 1
ATOM 1170 O O . ILE B 1 71 ? -6.089 11.187 -12.689 1.00 58.42 627 ILE B O 1
ATOM 1175 N N . HIS B 1 72 ? -5.561 9.825 -10.967 1.00 58.15 628 HIS B N 1
ATOM 1176 C CA . HIS B 1 72 ? -6.642 8.857 -11.175 1.00 60.09 628 HIS B CA 1
ATOM 1177 C C . HIS B 1 72 ? -8.033 9.351 -10.766 1.00 60.53 628 HIS B C 1
ATOM 1178 O O . HIS B 1 72 ? -9.014 8.640 -10.941 1.00 59.86 628 HIS B O 1
ATOM 1185 N N . ASP B 1 73 ? -8.127 10.560 -10.222 1.00 63.00 629 ASP B N 1
ATOM 1186 C CA . ASP B 1 73 ? -9.427 11.093 -9.818 1.00 66.62 629 ASP B CA 1
ATOM 1187 C C . ASP B 1 73 ? -10.120 11.827 -10.964 1.00 68.73 629 ASP B C 1
ATOM 1188 O O . ASP B 1 73 ? -11.165 12.446 -10.778 1.00 69.10 629 ASP B O 1
ATOM 1193 N N . PHE B 1 74 ? -9.513 11.768 -12.146 1.00 72.52 630 PHE B N 1
ATOM 1194 C CA . PHE B 1 74 ? -10.049 12.390 -13.358 1.00 74.53 630 PHE B CA 1
ATOM 1195 C C . PHE B 1 74 ? -9.278 11.898 -14.587 1.00 75.82 630 PHE B C 1
ATOM 1196 O O . PHE B 1 74 ? -9.850 11.931 -15.696 1.00 77.70 630 PHE B O 1
ATOM 1205 N N . GLY C 1 1 ? -12.401 20.776 -9.295 1.00 84.30 557 GLY C N 1
ATOM 1206 C CA . GLY C 1 1 ? -13.406 20.143 -8.396 1.00 84.65 557 GLY C CA 1
ATOM 1207 C C . GLY C 1 1 ? -12.772 19.148 -7.440 1.00 84.12 557 GLY C C 1
ATOM 1208 O O . GLY C 1 1 ? -11.549 19.150 -7.258 1.00 84.65 557 GLY C O 1
ATOM 1209 N N . LEU C 1 2 ? -13.604 18.300 -6.835 1.00 82.17 558 LEU C N 1
ATOM 1210 C CA . LEU C 1 2 ? -13.141 17.290 -5.889 1.00 80.00 558 LEU C CA 1
ATOM 1211 C C . LEU C 1 2 ? -12.321 17.902 -4.758 1.00 79.18 558 LEU C C 1
ATOM 1212 O O . LEU C 1 2 ? -11.092 17.984 -4.831 1.00 80.87 558 LEU C O 1
ATOM 1217 N N . ARG C 1 3 ? -13.014 18.327 -3.707 1.00 78.28 559 ARG C N 1
ATOM 1218 C CA . ARG C 1 3 ? -12.370 18.940 -2.550 1.00 74.66 559 ARG C CA 1
ATOM 1219 C C . ARG C 1 3 ? -11.946 17.877 -1.536 1.00 71.70 559 ARG C C 1
ATOM 1220 O O . ARG C 1 3 ? -11.540 18.204 -0.420 1.00 69.52 559 ARG C O 1
ATOM 1228 N N . GLN C 1 4 ? -12.064 16.610 -1.935 1.00 68.55 560 GLN C N 1
ATOM 1229 C CA . GLN C 1 4 ? -11.681 15.460 -1.102 1.00 66.37 560 GLN C CA 1
ATOM 1230 C C . GLN C 1 4 ? -10.355 14.968 -1.685 1.00 62.92 560 GLN C C 1
ATOM 1231 O O . GLN C 1 4 ? -9.771 13.965 -1.268 1.00 63.66 560 GLN C O 1
ATOM 1237 N N . LEU C 1 5 ? -9.906 15.708 -2.683 1.00 59.68 561 LEU C N 1
ATOM 1238 C CA . LEU C 1 5 ? -8.655 15.454 -3.359 1.00 53.65 561 LEU C CA 1
ATOM 1239 C C . LEU C 1 5 ? -7.616 15.967 -2.361 1.00 50.78 561 LEU C C 1
ATOM 1240 O O . LEU C 1 5 ? -6.464 15.519 -2.330 1.00 41.44 561 LEU C O 1
ATOM 1245 N N . ALA C 1 6 ? -8.067 16.902 -1.531 1.00 47.64 562 ALA C N 1
ATOM 1246 C CA . ALA C 1 6 ? -7.224 17.543 -0.527 1.00 49.16 562 ALA C CA 1
ATOM 1247 C C . ALA C 1 6 ? -6.457 16.567 0.344 1.00 49.70 562 ALA C C 1
ATOM 1248 O O . ALA C 1 6 ? -5.256 16.740 0.557 1.00 49.59 562 ALA C O 1
ATOM 1250 N N . ASN C 1 7 ? -7.128 15.544 0.859 1.00 49.48 563 ASN C N 1
ATOM 1251 C CA . ASN C 1 7 ? -6.411 14.604 1.703 1.00 51.30 563 ASN C CA 1
ATOM 1252 C C . ASN C 1 7 ? -5.312 13.921 0.902 1.00 50.36 563 ASN C C 1
ATOM 1253 O O . ASN C 1 7 ? -4.194 13.770 1.383 1.00 48.51 563 ASN C O 1
ATOM 1258 N N . GLU C 1 8 ? -5.626 13.532 -0.330 1.00 49.14 564 GLU C N 1
ATOM 1259 C CA . GLU C 1 8 ? -4.641 12.879 -1.182 1.00 47.19 564 GLU C CA 1
ATOM 1260 C C . GLU C 1 8 ? -3.458 13.797 -1.458 1.00 45.13 564 GLU C C 1
ATOM 1261 O O . GLU C 1 8 ? -2.309 13.389 -1.305 1.00 42.52 564 GLU C O 1
ATOM 1267 N N . THR C 1 9 ? -3.750 15.026 -1.877 1.00 41.78 565 THR C N 1
ATOM 1268 C CA . THR C 1 9 ? -2.718 16.015 -2.183 1.00 41.44 565 THR C CA 1
ATOM 1269 C C . THR C 1 9 ? -1.844 16.320 -0.957 1.00 39.84 565 THR C C 1
ATOM 1270 O O . THR C 1 9 ? -0.613 16.436 -1.065 1.00 36.00 565 THR C O 1
ATOM 1274 N N . THR C 1 10 ? -2.480 16.446 0.205 1.00 35.13 566 THR C N 1
ATOM 1275 C CA . THR C 1 10 ? -1.744 16.720 1.431 1.00 36.10 566 THR C CA 1
ATOM 1276 C C . THR C 1 10 ? -0.990 15.470 1.904 1.00 35.32 566 THR C C 1
ATOM 1277 O O . THR C 1 10 ? 0.010 15.575 2.606 1.00 33.74 566 THR C O 1
ATOM 1281 N N . GLN C 1 11 ? -1.457 14.279 1.526 1.00 36.41 567 GLN C N 1
ATOM 1282 C CA . GLN C 1 11 ? -0.732 13.074 1.933 1.00 35.18 567 GLN C CA 1
ATOM 1283 C C . GLN C 1 11 ? 0.554 13.030 1.096 1.00 32.07 567 GLN C C 1
ATOM 1284 O O . GLN C 1 11 ? 1.602 12.594 1.565 1.00 31.70 567 GLN C O 1
ATOM 1290 N N . ALA C 1 12 ? 0.461 13.496 -0.145 1.00 28.38 568 ALA C N 1
ATOM 1291 C CA . ALA C 1 12 ? 1.623 13.565 -1.018 1.00 27.05 568 ALA C CA 1
ATOM 1292 C C . ALA C 1 12 ? 2.623 14.554 -0.366 1.00 28.12 568 ALA C C 1
ATOM 1293 O O . ALA C 1 12 ? 3.809 14.255 -0.214 1.00 24.15 568 ALA C O 1
ATOM 1295 N N . LEU C 1 13 ? 2.125 15.723 0.041 1.00 26.76 569 LEU C N 1
ATOM 1296 C CA . LEU C 1 13 ? 2.959 16.744 0.677 1.00 26.02 569 LEU C CA 1
ATOM 1297 C C . LEU C 1 13 ? 3.530 16.231 1.992 1.00 27.92 569 LEU C C 1
ATOM 1298 O O . LEU C 1 13 ? 4.658 16.555 2.340 1.00 23.23 569 LEU C O 1
ATOM 1303 N N . GLN C 1 14 ? 2.758 15.421 2.725 1.00 25.16 570 GLN C N 1
ATOM 1304 C CA . GLN C 1 14 ? 3.248 14.884 3.987 1.00 28.13 570 GLN C CA 1
ATOM 1305 C C . GLN C 1 14 ? 4.366 13.873 3.717 1.00 26.59 570 GLN C C 1
ATOM 1306 O O . GLN C 1 14 ? 5.292 13.724 4.517 1.00 28.45 570 GLN C O 1
ATOM 1312 N N . LEU C 1 15 ? 4.277 13.152 2.603 1.00 27.18 571 LEU C N 1
ATOM 1313 C CA . LEU C 1 15 ? 5.341 12.198 2.249 1.00 24.68 571 LEU C CA 1
ATOM 1314 C C . LEU C 1 15 ? 6.629 12.980 1.906 1.00 24.69 571 LEU C C 1
ATOM 1315 O O . LEU C 1 15 ? 7.731 12.554 2.239 1.00 23.72 571 LEU C O 1
ATOM 1320 N N . PHE C 1 16 ? 6.482 14.106 1.215 1.00 22.79 572 PHE C N 1
ATOM 1321 C CA . PHE C 1 16 ? 7.637 14.944 0.883 1.00 26.22 572 PHE C CA 1
ATOM 1322 C C . PHE C 1 16 ? 8.230 15.539 2.157 1.00 24.14 572 PHE C C 1
ATOM 1323 O O . PHE C 1 16 ? 9.448 15.708 2.269 1.00 24.78 572 PHE C O 1
ATOM 1331 N N . LEU C 1 17 ? 7.370 15.877 3.121 1.00 22.34 573 LEU C N 1
ATOM 1332 C CA . LEU C 1 17 ? 7.880 16.401 4.378 1.00 23.43 573 LEU C CA 1
ATOM 1333 C C . LEU C 1 17 ? 8.715 15.316 5.076 1.00 25.07 573 LEU C C 1
ATOM 1334 O O . LEU C 1 17 ? 9.776 15.595 5.637 1.00 28.71 573 LEU C O 1
ATOM 1339 N N . ARG C 1 18 ? 8.248 14.072 5.056 1.00 26.12 574 ARG C N 1
ATOM 1340 C CA . ARG C 1 18 ? 9.025 13.006 5.691 1.00 26.81 574 ARG C CA 1
ATOM 1341 C C . ARG C 1 18 ? 10.368 12.876 4.979 1.00 25.31 574 ARG C C 1
ATOM 1342 O O . ARG C 1 18 ? 11.427 12.792 5.607 1.00 26.50 574 ARG C O 1
ATOM 1350 N N . ALA C 1 19 ? 10.311 12.827 3.658 1.00 23.95 575 ALA C N 1
ATOM 1351 C CA . ALA C 1 19 ? 11.539 12.693 2.852 1.00 25.37 575 ALA C CA 1
ATOM 1352 C C . ALA C 1 19 ? 12.547 13.817 3.116 1.00 22.35 575 ALA C C 1
ATOM 1353 O O . ALA C 1 19 ? 13.735 13.550 3.323 1.00 25.38 575 ALA C O 1
ATOM 1355 N N . THR C 1 20 ? 12.092 15.072 3.078 1.00 25.94 576 THR C N 1
ATOM 1356 C CA . THR C 1 20 ? 13.019 16.197 3.303 1.00 24.83 576 THR C CA 1
ATOM 1357 C C . THR C 1 20 ? 13.518 16.267 4.747 1.00 27.78 576 THR C C 1
ATOM 1358 O O . THR C 1 20 ? 14.631 16.735 5.020 1.00 29.93 576 THR C O 1
ATOM 1362 N N . THR C 1 21 ? 12.703 15.808 5.691 1.00 26.29 577 THR C N 1
ATOM 1363 C CA . THR C 1 21 ? 13.143 15.809 7.084 1.00 30.80 577 THR C CA 1
ATOM 1364 C C . THR C 1 21 ? 14.282 14.798 7.229 1.00 26.27 577 THR C C 1
ATOM 1365 O O . THR C 1 21 ? 15.271 15.041 7.943 1.00 28.18 577 THR C O 1
ATOM 1369 N N . GLU C 1 22 ? 14.148 13.662 6.553 1.00 25.81 578 GLU C N 1
ATOM 1370 C CA . GLU C 1 22 ? 15.194 12.642 6.615 1.00 23.51 578 GLU C CA 1
ATOM 1371 C C . GLU C 1 22 ? 16.456 13.150 5.928 1.00 23.73 578 GLU C C 1
ATOM 1372 O O . GLU C 1 22 ? 17.564 12.914 6.406 1.00 22.74 578 GLU C O 1
ATOM 1378 N N . LEU C 1 23 ? 16.284 13.866 4.828 1.00 22.31 579 LEU C N 1
ATOM 1379 C CA . LEU C 1 23 ? 17.449 14.379 4.086 1.00 25.67 579 LEU C CA 1
ATOM 1380 C C . LEU C 1 23 ? 18.199 15.365 4.972 1.00 27.08 579 LEU C C 1
ATOM 1381 O O . LEU C 1 23 ? 19.432 15.348 5.042 1.00 24.19 579 LEU C O 1
ATOM 1386 N N . ARG C 1 24 ? 17.436 16.213 5.659 1.00 24.96 580 ARG C N 1
ATOM 1387 C CA . ARG C 1 24 ? 18.008 17.190 6.564 1.00 23.34 580 ARG C CA 1
ATOM 1388 C C . ARG C 1 24 ? 18.768 16.524 7.703 1.00 23.74 580 ARG C C 1
ATOM 1389 O O . ARG C 1 24 ? 19.902 16.907 8.018 1.00 24.85 580 ARG C O 1
ATOM 1397 N N . THR C 1 25 ? 18.158 15.520 8.332 1.00 23.29 581 THR C N 1
ATOM 1398 C CA . THR C 1 25 ? 18.825 14.852 9.436 1.00 25.90 581 THR C CA 1
ATOM 1399 C C . THR C 1 25 ? 20.121 14.182 9.001 1.00 27.60 581 THR C C 1
ATOM 1400 O O . THR C 1 25 ? 21.146 14.266 9.674 1.00 28.67 581 THR C O 1
ATOM 1404 N N . PHE C 1 26 ? 20.057 13.507 7.868 1.00 26.72 582 PHE C N 1
ATOM 1405 C CA . PHE C 1 26 ? 21.195 12.792 7.327 1.00 22.90 582 PHE C CA 1
ATOM 1406 C C . PHE C 1 26 ? 22.332 13.724 6.887 1.00 23.90 582 PHE C C 1
ATOM 1407 O O . PHE C 1 26 ? 23.510 13.461 7.210 1.00 26.29 582 PHE C O 1
ATOM 1415 N N . SER C 1 27 ? 22.005 14.799 6.158 1.00 22.31 583 SER C N 1
ATOM 1416 C CA . SER C 1 27 ? 23.039 15.727 5.700 1.00 20.10 583 SER C CA 1
ATOM 1417 C C . SER C 1 27 ? 23.732 16.445 6.865 1.00 24.49 583 SER C C 1
ATOM 1418 O O . SER C 1 27 ? 24.914 16.812 6.774 1.00 23.59 583 SER C O 1
ATOM 1421 N N . ILE C 1 28 ? 23.003 16.646 7.962 1.00 25.21 584 ILE C N 1
ATOM 1422 C CA . ILE C 1 28 ? 23.586 17.281 9.140 1.00 27.52 584 ILE C CA 1
ATOM 1423 C C . ILE C 1 28 ? 24.555 16.284 9.794 1.00 23.77 584 ILE C C 1
ATOM 1424 O O . ILE C 1 28 ? 25.633 16.657 10.251 1.00 28.71 584 ILE C O 1
ATOM 1429 N N . LEU C 1 29 ? 24.195 15.011 9.830 1.00 26.97 585 LEU C N 1
ATOM 1430 C CA . LEU C 1 29 ? 25.117 14.026 10.388 1.00 28.37 585 LEU C CA 1
ATOM 1431 C C . LEU C 1 29 ? 26.390 13.984 9.529 1.00 30.23 585 LEU C C 1
ATOM 1432 O O . LEU C 1 29 ? 27.493 13.775 10.045 1.00 29.75 585 LEU C O 1
ATOM 1437 N N . ASN C 1 30 ? 26.243 14.151 8.215 1.00 30.05 586 ASN C N 1
ATOM 1438 C CA . ASN C 1 30 ? 27.415 14.150 7.344 1.00 27.11 586 ASN C CA 1
ATOM 1439 C C . ASN C 1 30 ? 28.290 15.345 7.726 1.00 29.94 586 ASN C C 1
ATOM 1440 O O . ASN C 1 30 ? 29.520 15.227 7.756 1.00 32.39 586 ASN C O 1
ATOM 1445 N N . ARG C 1 31 ? 27.682 16.491 8.031 1.00 27.96 587 ARG C N 1
ATOM 1446 C CA . ARG C 1 31 ? 28.483 17.656 8.428 1.00 28.40 587 ARG C CA 1
ATOM 1447 C C . ARG C 1 31 ? 29.185 17.388 9.759 1.00 31.02 587 ARG C C 1
ATOM 1448 O O . ARG C 1 31 ? 30.321 17.804 9.962 1.00 29.09 587 ARG C O 1
ATOM 1456 N N . LYS C 1 32 ? 28.494 16.698 10.665 1.00 34.47 588 LYS C N 1
ATOM 1457 C CA . LYS C 1 32 ? 29.064 16.368 11.975 1.00 33.64 588 LYS C CA 1
ATOM 1458 C C . LYS C 1 32 ? 30.353 15.557 11.778 1.00 33.27 588 LYS C C 1
ATOM 1459 O O . LYS C 1 32 ? 31.377 15.828 12.425 1.00 28.65 588 LYS C O 1
ATOM 1465 N N . ALA C 1 33 ? 30.296 14.567 10.885 1.00 31.21 589 ALA C N 1
ATOM 1466 C CA . ALA C 1 33 ? 31.451 13.721 10.557 1.00 32.37 589 ALA C CA 1
ATOM 1467 C C . ALA C 1 33 ? 32.560 14.549 9.909 1.00 31.24 589 ALA C C 1
ATOM 1468 O O . ALA C 1 33 ? 33.741 14.400 10.237 1.00 31.43 589 ALA C O 1
ATOM 1470 N N . ILE C 1 34 ? 32.178 15.428 8.987 1.00 27.84 590 ILE C N 1
ATOM 1471 C CA . ILE C 1 34 ? 33.128 16.303 8.315 1.00 29.54 590 ILE C CA 1
ATOM 1472 C C . ILE C 1 34 ? 33.802 17.270 9.308 1.00 32.49 590 ILE C C 1
ATOM 1473 O O . ILE C 1 34 ? 35.015 17.511 9.231 1.00 27.59 590 ILE C O 1
ATOM 1478 N N . ASP C 1 35 ? 33.017 17.838 10.223 1.00 32.68 591 ASP C N 1
ATOM 1479 C CA . ASP C 1 35 ? 33.563 18.756 11.226 1.00 35.04 591 ASP C CA 1
ATOM 1480 C C . ASP C 1 35 ? 34.660 18.046 12.027 1.00 34.76 591 ASP C C 1
ATOM 1481 O O . ASP C 1 35 ? 35.702 18.617 12.318 1.00 37.03 591 ASP C O 1
ATOM 1486 N N . PHE C 1 36 ? 34.410 16.800 12.397 1.00 35.30 592 PHE C N 1
ATOM 1487 C CA . PHE C 1 36 ? 35.403 16.044 13.142 1.00 36.92 592 PHE C CA 1
ATOM 1488 C C . PHE C 1 36 ? 36.679 15.961 12.305 1.00 38.86 592 PHE C C 1
ATOM 1489 O O . PHE C 1 36 ? 37.781 16.301 12.768 1.00 35.82 592 PHE C O 1
ATOM 1497 N N . LEU C 1 37 ? 36.530 15.511 11.062 1.00 38.14 593 LEU C N 1
ATOM 1498 C CA . LEU C 1 37 ? 37.660 15.390 10.152 1.00 39.79 593 LEU C CA 1
ATOM 1499 C C . LEU C 1 37 ? 38.466 16.677 9.946 1.00 41.46 593 LEU C C 1
ATOM 1500 O O . LEU C 1 37 ? 39.694 16.653 9.970 1.00 38.44 593 LEU C O 1
ATOM 1505 N N . LEU C 1 38 ? 37.794 17.804 9.756 1.00 40.16 594 LEU C N 1
ATOM 1506 C CA . LEU C 1 38 ? 38.504 19.063 9.525 1.00 41.74 594 LEU C CA 1
ATOM 1507 C C . LEU C 1 38 ? 39.045 19.741 10.797 1.00 43.04 594 LEU C C 1
ATOM 1508 O O . LEU C 1 38 ? 39.690 20.785 10.726 1.00 40.09 594 LEU C O 1
ATOM 1513 N N . GLN C 1 39 ? 38.790 19.157 11.959 1.00 45.36 595 GLN C N 1
ATOM 1514 C CA . GLN C 1 39 ? 39.270 19.774 13.190 1.00 50.54 595 GLN C CA 1
ATOM 1515 C C . GLN C 1 39 ? 40.787 19.983 13.115 1.00 51.91 595 GLN C C 1
ATOM 1516 O O . GLN C 1 39 ? 41.287 21.072 13.408 1.00 53.74 595 GLN C O 1
ATOM 1522 N N . ARG C 1 40 ? 41.515 18.957 12.687 1.00 51.24 596 ARG C N 1
ATOM 1523 C CA . ARG C 1 40 ? 42.964 19.069 12.582 1.00 52.35 596 ARG C CA 1
ATOM 1524 C C . ARG C 1 40 ? 43.478 19.543 11.223 1.00 49.16 596 ARG C C 1
ATOM 1525 O O . ARG C 1 40 ? 44.617 19.273 10.843 1.00 44.93 596 ARG C O 1
ATOM 1533 N N . TRP C 1 41 ? 42.621 20.252 10.495 1.00 44.68 597 TRP C N 1
ATOM 1534 C CA . TRP C 1 41 ? 43.003 20.835 9.217 1.00 43.11 597 TRP C CA 1
ATOM 1535 C C . TRP C 1 41 ? 42.687 22.315 9.333 1.00 42.92 597 TRP C C 1
ATOM 1536 O O . TRP C 1 41 ? 42.708 23.049 8.349 1.00 45.52 597 TRP C O 1
ATOM 1547 N N . GLY C 1 42 ? 42.398 22.748 10.556 1.00 42.95 598 GLY C N 1
ATOM 1548 C CA . GLY C 1 42 ? 42.083 24.145 10.785 1.00 47.14 598 GLY C CA 1
ATOM 1549 C C . GLY C 1 42 ? 40.629 24.429 11.131 1.00 46.54 598 GLY C C 1
ATOM 1550 O O . GLY C 1 42 ? 40.296 25.550 11.496 1.00 47.87 598 GLY C O 1
ATOM 1551 N N . GLY C 1 43 ? 39.762 23.423 11.032 1.00 44.54 599 GLY C N 1
ATOM 1552 C CA . GLY C 1 43 ? 38.355 23.644 11.345 1.00 42.06 599 GLY C CA 1
ATOM 1553 C C . GLY C 1 43 ? 37.547 23.955 10.097 1.00 36.67 599 GLY C C 1
ATOM 1554 O O . GLY C 1 43 ? 38.044 24.600 9.172 1.00 39.12 599 GLY C O 1
ATOM 1555 N N . THR C 1 44 ? 36.291 23.527 10.070 1.00 36.70 600 THR C N 1
ATOM 1556 C CA . THR C 1 44 ? 35.457 23.745 8.885 1.00 33.99 600 THR C CA 1
ATOM 1557 C C . THR C 1 44 ? 35.397 25.181 8.331 1.00 33.15 600 THR C C 1
ATOM 1558 O O . THR C 1 44 ? 35.492 25.386 7.124 1.00 29.77 600 THR C O 1
ATOM 1562 N N . CYS C 1 45 ? 35.275 26.190 9.188 1.00 34.46 601 CYS C N 1
ATOM 1563 C CA . CYS C 1 45 ? 35.214 27.548 8.665 1.00 36.94 601 CYS C CA 1
ATOM 1564 C C . CYS C 1 45 ? 36.512 27.951 7.978 1.00 37.73 601 CYS C C 1
ATOM 1565 O O . CYS C 1 45 ? 36.504 28.732 7.033 1.00 35.90 601 CYS C O 1
ATOM 1568 N N . HIS C 1 46 ? 37.633 27.405 8.428 1.00 40.13 602 HIS C N 1
ATOM 1569 C CA . HIS C 1 46 ? 38.894 27.746 7.788 1.00 43.49 602 HIS C CA 1
ATOM 1570 C C . HIS C 1 46 ? 38.905 27.223 6.345 1.00 44.56 602 HIS C C 1
ATOM 1571 O O . HIS C 1 46 ? 39.457 27.848 5.437 1.00 43.95 602 HIS C O 1
ATOM 1578 N N . ILE C 1 47 ? 38.279 26.071 6.135 1.00 41.23 603 ILE C N 1
ATOM 1579 C CA . ILE C 1 47 ? 38.245 25.454 4.814 1.00 39.49 603 ILE C CA 1
ATOM 1580 C C . ILE C 1 47 ? 37.116 25.944 3.908 1.00 39.55 603 ILE C C 1
ATOM 1581 O O . ILE C 1 47 ? 37.318 26.084 2.706 1.00 39.18 603 ILE C O 1
ATOM 1586 N N . LEU C 1 48 ? 35.942 26.224 4.478 1.00 36.50 604 LEU C N 1
ATOM 1587 C CA . LEU C 1 48 ? 34.793 26.670 3.689 1.00 34.23 604 LEU C CA 1
ATOM 1588 C C . LEU C 1 48 ? 34.465 28.174 3.715 1.00 36.70 604 LEU C C 1
ATOM 1589 O O . LEU C 1 48 ? 33.770 28.666 2.822 1.00 34.07 604 LEU C O 1
ATOM 1594 N N . GLY C 1 49 ? 34.954 28.905 4.719 1.00 37.04 605 GLY C N 1
ATOM 1595 C CA . GLY C 1 49 ? 34.635 30.323 4.815 1.00 31.84 605 GLY C CA 1
ATOM 1596 C C . GLY C 1 49 ? 33.343 30.491 5.609 1.00 33.86 605 GLY C C 1
ATOM 1597 O O . GLY C 1 49 ? 32.854 29.504 6.180 1.00 34.52 605 GLY C O 1
ATOM 1598 N N . PRO C 1 50 ? 32.758 31.709 5.673 1.00 33.08 606 PRO C N 1
ATOM 1599 C CA . PRO C 1 50 ? 31.516 31.929 6.420 1.00 32.16 606 PRO C CA 1
ATOM 1600 C C . PRO C 1 50 ? 30.391 31.014 5.972 1.00 28.22 606 PRO C C 1
ATOM 1601 O O . PRO C 1 50 ? 29.391 30.876 6.680 1.00 30.21 606 PRO C O 1
ATOM 1605 N N . ASP C 1 51 ? 30.568 30.386 4.809 1.00 29.46 607 ASP C N 1
ATOM 1606 C CA . ASP C 1 51 ? 29.594 29.408 4.304 1.00 31.56 607 ASP C 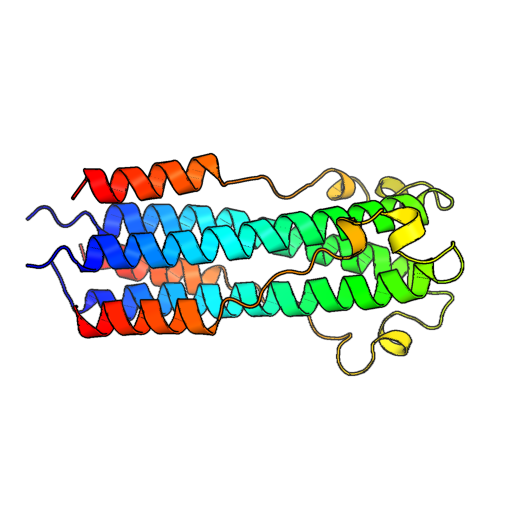CA 1
ATOM 1607 C C . ASP C 1 51 ? 29.473 28.249 5.303 1.00 30.70 607 ASP C C 1
ATOM 1608 O O . ASP C 1 51 ? 28.495 27.495 5.267 1.00 29.74 607 ASP C O 1
ATOM 1613 N N . CYS C 1 52 ? 30.467 28.102 6.186 1.00 30.39 608 CYS C N 1
ATOM 1614 C CA . CYS C 1 52 ? 30.455 27.042 7.193 1.00 31.67 608 CYS C CA 1
ATOM 1615 C C . CYS C 1 52 ? 29.263 27.215 8.121 1.00 32.19 608 CYS C C 1
ATOM 1616 O O . CYS C 1 52 ? 28.829 26.264 8.784 1.00 32.41 608 CYS C O 1
ATOM 1619 N N . ALA C 1 53 ? 28.751 28.438 8.194 1.00 29.06 609 ALA C N 1
ATOM 1620 C CA . ALA C 1 53 ? 27.623 28.725 9.075 1.00 27.13 609 ALA C CA 1
ATOM 1621 C C . ALA C 1 53 ? 26.259 28.384 8.483 1.00 29.44 609 ALA C C 1
ATOM 1622 O O . ALA C 1 53 ? 25.262 28.303 9.211 1.00 31.33 609 ALA C O 1
ATOM 1624 N N . ILE C 1 54 ? 26.201 28.208 7.169 1.00 31.05 610 ILE C N 1
ATOM 1625 C CA . ILE C 1 54 ? 24.931 27.890 6.515 1.00 32.79 610 ILE C CA 1
ATOM 1626 C C . ILE C 1 54 ? 24.407 26.565 7.037 1.00 29.65 610 ILE C C 1
ATOM 1627 O O . ILE C 1 54 ? 25.147 25.584 7.046 1.00 27.99 610 ILE C O 1
ATOM 1632 N N . GLU C 1 55 ? 23.155 26.539 7.506 1.00 27.98 611 GLU C N 1
ATOM 1633 C CA . GLU C 1 55 ? 22.523 25.296 7.970 1.00 32.68 611 GLU C CA 1
ATOM 1634 C C . GLU C 1 55 ? 21.102 25.250 7.364 1.00 32.53 611 GLU C C 1
ATOM 1635 O O . GLU C 1 55 ? 20.481 26.288 7.188 1.00 28.43 611 GLU C O 1
ATOM 1641 N N . PRO C 1 56 ? 20.579 24.052 7.029 1.00 28.85 612 PRO C N 1
ATOM 1642 C CA . PRO C 1 56 ? 19.225 24.015 6.449 1.00 29.97 612 PRO C CA 1
ATOM 1643 C C . PRO C 1 56 ? 18.198 24.288 7.541 1.00 26.54 612 PRO C C 1
ATOM 1644 O O . PRO C 1 56 ? 18.176 23.595 8.546 1.00 25.77 612 PRO C O 1
ATOM 1648 N N . HIS C 1 57 ? 17.359 25.293 7.334 1.00 28.44 613 HIS C N 1
ATOM 1649 C CA . HIS C 1 57 ? 16.314 25.634 8.312 1.00 27.01 613 HIS C CA 1
ATOM 1650 C C . HIS C 1 57 ? 15.257 24.510 8.305 1.00 29.23 613 HIS C C 1
ATOM 1651 O O . HIS C 1 57 ? 14.994 23.872 7.273 1.00 25.85 613 HIS C O 1
ATOM 1658 N N . ASP C 1 58 ? 14.674 24.255 9.468 1.00 23.12 614 ASP C N 1
ATOM 1659 C CA . ASP C 1 58 ? 13.647 23.245 9.594 1.00 28.52 614 ASP C CA 1
ATOM 1660 C C . ASP C 1 58 ? 12.313 23.961 9.390 1.00 26.25 614 ASP C C 1
ATOM 1661 O O . ASP C 1 58 ? 11.843 24.675 10.265 1.00 24.66 614 ASP C O 1
ATOM 1666 N N . TRP C 1 59 ? 11.734 23.774 8.214 1.00 25.66 615 TRP C N 1
ATOM 1667 C CA . TRP C 1 59 ? 10.469 24.416 7.847 1.00 25.05 615 TRP C CA 1
ATOM 1668 C C . TRP C 1 59 ? 9.243 23.587 8.214 1.00 23.26 615 TRP C C 1
ATOM 1669 O O . TRP C 1 59 ? 8.120 23.917 7.823 1.00 24.13 615 TRP C O 1
ATOM 1680 N N . THR C 1 60 ? 9.449 22.517 8.970 1.00 22.18 616 THR C N 1
ATOM 1681 C CA . THR C 1 60 ? 8.357 21.618 9.302 1.00 27.25 616 THR C CA 1
ATOM 1682 C C . THR C 1 60 ? 7.046 22.267 9.756 1.00 25.46 616 THR C C 1
ATOM 1683 O O . THR C 1 60 ? 5.984 21.944 9.222 1.00 24.43 616 THR C O 1
ATOM 1687 N N . LYS C 1 61 ? 7.118 23.190 10.714 1.00 26.12 617 LYS C N 1
ATOM 1688 C CA . LYS C 1 61 ? 5.908 23.830 11.242 1.00 26.80 617 LYS C CA 1
ATOM 1689 C C . LYS C 1 61 ? 5.155 24.649 10.188 1.00 25.91 617 LYS C C 1
ATOM 1690 O O . LYS C 1 61 ? 3.922 24.593 10.134 1.00 25.77 617 LYS C O 1
ATOM 1696 N N . ASN C 1 62 ? 5.871 25.399 9.350 1.00 22.76 618 ASN C N 1
ATOM 1697 C CA . ASN C 1 62 ? 5.192 26.179 8.313 1.00 24.37 618 ASN C CA 1
ATOM 1698 C C . ASN C 1 62 ? 4.552 25.248 7.283 1.00 23.71 618 ASN C C 1
ATOM 1699 O O . ASN C 1 62 ? 3.463 25.521 6.766 1.00 25.16 618 ASN C O 1
ATOM 1704 N N . ILE C 1 63 ? 5.242 24.162 6.956 1.00 21.30 619 ILE C N 1
ATOM 1705 C CA . ILE C 1 63 ? 4.686 23.242 5.979 1.00 20.04 619 ILE C CA 1
ATOM 1706 C C . ILE C 1 63 ? 3.441 22.549 6.527 1.00 23.06 619 ILE C C 1
ATOM 1707 O O . ILE C 1 63 ? 2.429 22.471 5.847 1.00 19.59 619 ILE C O 1
ATOM 1712 N N . THR C 1 64 ? 3.500 22.064 7.766 1.00 24.36 620 THR C N 1
ATOM 1713 C CA . THR C 1 64 ? 2.341 21.419 8.360 1.00 26.36 620 THR C CA 1
ATOM 1714 C C . THR C 1 64 ? 1.163 22.402 8.449 1.00 26.85 620 THR C C 1
ATOM 1715 O O . THR C 1 64 ? 0.015 22.012 8.235 1.00 26.42 620 THR C O 1
ATOM 1719 N N . ASP C 1 65 ? 1.459 23.678 8.712 1.00 24.92 621 ASP C N 1
ATOM 1720 C CA . ASP C 1 65 ? 0.420 24.714 8.786 1.00 28.65 621 ASP C CA 1
ATOM 1721 C C . ASP C 1 65 ? -0.252 24.915 7.425 1.00 27.86 621 ASP C C 1
ATOM 1722 O O . ASP C 1 65 ? -1.462 25.097 7.344 1.00 24.27 621 ASP C O 1
ATOM 1727 N N . LYS C 1 66 ? 0.540 24.887 6.351 1.00 25.74 622 LYS C N 1
ATOM 1728 C CA . LYS C 1 66 ? -0.026 25.082 5.022 1.00 24.99 622 LYS C CA 1
ATOM 1729 C C . LYS C 1 66 ? -0.811 23.815 4.647 1.00 26.00 622 LYS C C 1
ATOM 1730 O O . LYS C 1 66 ? -1.877 23.898 4.062 1.00 25.08 622 LYS C O 1
ATOM 1736 N N . ILE C 1 67 ? -0.324 22.639 5.038 1.00 24.57 623 ILE C N 1
ATOM 1737 C CA . ILE C 1 67 ? -1.068 21.410 4.758 1.00 26.88 623 ILE C CA 1
ATOM 1738 C C . ILE C 1 67 ? -2.432 21.466 5.451 1.00 27.84 623 ILE C C 1
ATOM 1739 O O . ILE C 1 67 ? -3.462 21.108 4.866 1.00 28.46 623 ILE C O 1
ATOM 1744 N N . ASP C 1 68 ? -2.442 21.913 6.700 1.00 26.83 624 ASP C N 1
ATOM 1745 C CA . ASP C 1 68 ? -3.693 22.025 7.457 1.00 22.43 624 ASP C CA 1
ATOM 1746 C C . ASP C 1 68 ? -4.665 23.019 6.774 1.00 25.76 624 ASP C C 1
ATOM 1747 O O . ASP C 1 68 ? -5.881 22.790 6.710 1.00 24.39 624 ASP C O 1
ATOM 1752 N N . GLN C 1 69 ? -4.125 24.125 6.286 1.00 24.36 625 GLN C N 1
ATOM 1753 C CA . GLN C 1 69 ? -4.945 25.140 5.620 1.00 29.60 625 GLN C CA 1
ATOM 1754 C C . GLN C 1 69 ? -5.666 24.580 4.394 1.00 27.43 625 GLN C C 1
ATOM 1755 O O . GLN C 1 69 ? -6.840 24.873 4.160 1.00 27.01 625 GLN C O 1
ATOM 1761 N N . ILE C 1 70 ? -4.958 23.775 3.606 1.00 26.33 626 ILE C N 1
ATOM 1762 C CA . ILE C 1 70 ? -5.555 23.166 2.414 1.00 28.70 626 ILE C CA 1
ATOM 1763 C C . ILE C 1 70 ? -6.756 22.295 2.806 1.00 28.24 626 ILE C C 1
ATOM 1764 O O . ILE C 1 70 ? -7.816 22.336 2.166 1.00 29.30 626 ILE C O 1
ATOM 1769 N N . ILE C 1 71 ? -6.588 21.529 3.881 1.00 29.21 627 ILE C N 1
ATOM 1770 C CA . ILE C 1 71 ? -7.647 20.651 4.394 1.00 26.42 627 ILE C CA 1
ATOM 1771 C C . ILE C 1 71 ? -8.810 21.495 4.858 1.00 29.86 627 ILE C C 1
ATOM 1772 O O . ILE C 1 71 ? -9.954 21.178 4.562 1.00 32.14 627 ILE C O 1
ATOM 1777 N N . HIS C 1 72 ? -8.493 22.576 5.563 1.00 28.80 628 HIS C N 1
ATOM 1778 C CA . HIS C 1 72 ? -9.469 23.500 6.123 1.00 29.24 628 HIS C CA 1
ATOM 1779 C C . HIS C 1 72 ? -10.291 24.257 5.086 1.00 32.59 628 HIS C C 1
ATOM 1780 O O . HIS C 1 72 ? -11.472 24.522 5.301 1.00 33.03 628 HIS C O 1
ATOM 1787 N N . ASP C 1 73 ? -9.669 24.611 3.969 1.00 34.34 629 ASP C N 1
ATOM 1788 C CA . ASP C 1 73 ? -10.375 25.358 2.940 1.00 41.97 629 ASP C CA 1
ATOM 1789 C C . ASP C 1 73 ? -10.870 24.494 1.783 1.00 45.41 629 ASP C C 1
ATOM 1790 O O . ASP C 1 73 ? -11.502 25.007 0.869 1.00 46.62 629 ASP C O 1
ATOM 1795 N N . PHE C 1 74 ? -10.586 23.196 1.853 1.00 52.00 630 PHE C N 1
ATOM 1796 C CA . PHE C 1 74 ? -10.922 22.193 0.831 1.00 58.82 630 PHE C CA 1
ATOM 1797 C C . PHE C 1 74 ? -11.523 22.632 -0.498 1.00 64.12 630 PHE C C 1
ATOM 1798 O O . PHE C 1 74 ? -12.174 23.694 -0.572 1.00 67.49 630 PHE C O 1
#

Secondary structure (DSSP, 8-state):
--SHHHHHHHHHHHHHHHHHHHHHHHHHHHHHHHHHHHGGGT-HHHHHGGGGG------HHHHHHHHHHHHH--/----HHHHHHHHHHHHHHHHHHHHHHHHHHHHHHHHHTGGGT-THHHH-SSTT------HHHHHHHHHHHHTT-/--TTHHHHHHHHHHHHHHHHHHHHHHHHHHHHHHHHHHGGGT-HHHHHGGGGG------HHHHHHHHHHHHHH-

Sequence (222 aa):
GLRQLANETTQALQLFLRATTELRTFSILNRKAIDFLLQRWGGTCHILGPDCAIEPHDWTKNITDKIDQIIHDFGLRQLANETTQALQLFLRATTELRTFSILNRKAIDFLLQRWGGTCHILGPDCAIEPHDWTKNITDKIDQIIHDFGLRQLANETTQALQLFLRATTELRTFSILNRKAIDFLLQRWGGTCHILGPDCAIEPHDWTKNITDKIDQIIHDF

Foldseek 3Di:
DDCVVLVVVLVVLVVVLVVVVVVLVVVVVVVVVVQVVCVVVPGPCVVVPPVNPDGDDNCVVVSVVVSVVSVVVD/DPPCVLVVVLVVLVVVLVVVVVVQVVVVVVVVVVQVVCVVVVGPCVVVPVPVVDGDDNCVVVSVVVSVVSVVVD/DPLVCLVVVLVVLVVVLVVVVVVQVVVVVVVVVVQVVCVVVPGDCVVVPCCNVDHDDNCVVVSVVVSVVSNVVD